Protein AF-G3BB16-F1 (afdb_monomer)

Sequence (199 aa):
MIRKNYSLAAELKKQESKKQNKIRARQKQQHSLDKLKNTDPIALYKKIQRLKENSLDKQDKYLKGLEADWQFILKNGLHKDKVEGFLKTVEKESAEREVLRNKLWGSQSVYFNPELNPLGKVPDPQRLPPGITTPIGNHTLPLKPTLKKTYAPDPIIEQLNITPPEGAPPQFYKQVYNTGRHHVTSIESDDPPKRFRSL

Solvent-accessible surface area (backbone atoms only — not comparable to full-atom values): 12970 Å² total; per-residue (Å²): 135,86,79,76,83,85,51,69,68,60,49,52,53,50,53,48,50,51,52,53,52,52,51,52,51,51,52,51,52,50,51,52,48,59,56,52,71,77,48,61,66,66,64,52,51,54,50,52,53,56,51,64,76,63,72,52,87,88,45,53,69,59,51,54,50,52,52,50,51,51,51,50,33,62,76,71,54,55,63,48,72,62,51,54,54,48,49,55,50,51,52,50,53,49,52,52,50,48,52,57,69,68,49,59,60,67,75,71,14,66,49,53,32,61,89,78,25,77,80,62,71,63,88,53,78,88,74,48,73,86,75,77,80,60,80,82,68,74,82,68,71,74,76,53,77,88,69,60,82,79,77,80,82,57,70,68,50,65,75,64,68,66,77,81,75,92,71,81,78,84,79,77,73,75,82,69,86,83,74,77,74,79,77,78,73,81,73,84,73,90,70,83,85,81,80,79,79,88,130

Organism: Candida tenuis (strain ATCC 10573 / BCRC 21748 / CBS 615 / JCM 9827 / NBRC 10315 / NRRL Y-1498 / VKM Y-70) (NCBI:txid590646)

Radius of gyration: 34.27 Å; Cα contacts (8 Å, |Δi|>4): 50; chains: 1; bounding box: 71×64×100 Å

Structure (mmCIF, N/CA/C/O backbone):
data_AF-G3BB16-F1
#
_entry.id   AF-G3BB16-F1
#
loop_
_atom_site.group_PDB
_atom_site.id
_atom_site.type_symbol
_atom_site.label_atom_id
_atom_site.label_alt_id
_atom_site.label_comp_id
_atom_site.label_asym_id
_atom_site.label_entity_id
_atom_site.label_seq_id
_atom_site.pdbx_PDB_ins_code
_atom_site.Cartn_x
_atom_site.Cartn_y
_atom_site.Cartn_z
_atom_site.occupancy
_atom_site.B_iso_or_equiv
_atom_site.auth_seq_id
_atom_site.auth_comp_id
_atom_site.auth_asym_id
_atom_site.auth_atom_id
_atom_site.pdbx_PDB_model_num
ATOM 1 N N . MET A 1 1 ? 35.620 31.601 -27.594 1.00 46.00 1 MET A N 1
ATOM 2 C CA . MET A 1 1 ? 34.383 30.787 -27.541 1.00 46.00 1 MET A CA 1
ATOM 3 C C . MET A 1 1 ? 34.469 29.717 -28.628 1.00 46.00 1 MET A C 1
ATOM 5 O O . MET A 1 1 ? 34.308 30.036 -29.798 1.00 46.00 1 MET A O 1
ATOM 9 N N . ILE A 1 2 ? 34.853 28.485 -28.279 1.00 47.22 2 ILE A N 1
ATOM 10 C CA . ILE A 1 2 ? 35.122 27.419 -29.262 1.00 47.22 2 ILE A CA 1
ATOM 11 C C . ILE A 1 2 ? 33.782 26.813 -29.703 1.00 47.22 2 ILE A C 1
ATOM 13 O O . ILE A 1 2 ? 33.090 26.187 -28.899 1.00 47.22 2 ILE A O 1
ATOM 17 N N . ARG A 1 3 ? 33.394 27.012 -30.969 1.00 62.97 3 ARG A N 1
ATOM 18 C CA . ARG A 1 3 ? 32.240 26.323 -31.568 1.00 62.97 3 ARG A CA 1
ATOM 19 C C . ARG A 1 3 ? 32.616 24.845 -31.711 1.00 62.97 3 ARG A C 1
ATOM 21 O O . ARG A 1 3 ? 33.530 24.520 -32.458 1.00 62.97 3 ARG A O 1
ATOM 28 N N . LYS A 1 4 ? 31.963 23.954 -30.956 1.00 68.88 4 LYS A N 1
ATOM 29 C CA . LYS A 1 4 ? 32.143 22.501 -31.114 1.00 68.88 4 LYS A CA 1
ATOM 30 C C . LYS A 1 4 ? 31.800 22.111 -32.554 1.00 68.88 4 LYS A C 1
ATOM 32 O O . LYS A 1 4 ? 30.726 22.467 -33.033 1.00 68.88 4 LYS A O 1
ATOM 37 N N . ASN A 1 5 ? 32.689 21.368 -33.210 1.00 71.25 5 ASN A N 1
ATOM 38 C CA . ASN A 1 5 ? 32.465 20.848 -34.557 1.00 71.25 5 ASN A CA 1
ATOM 39 C C . ASN A 1 5 ? 31.210 19.965 -34.566 1.00 71.25 5 ASN A C 1
ATOM 41 O O . ASN A 1 5 ? 31.130 18.965 -33.847 1.00 71.25 5 ASN A O 1
ATOM 45 N N . TYR A 1 6 ? 30.215 20.364 -35.354 1.00 75.19 6 TYR A N 1
ATOM 46 C CA . TYR A 1 6 ? 28.992 19.600 -35.547 1.00 75.19 6 TYR A CA 1
ATOM 47 C C . TYR A 1 6 ? 29.316 18.353 -36.374 1.00 75.19 6 TYR A C 1
ATOM 49 O O . TYR A 1 6 ? 29.842 18.465 -37.477 1.00 75.19 6 TYR A O 1
ATOM 57 N N . SER A 1 7 ? 29.028 17.165 -35.843 1.00 84.50 7 SER A N 1
ATOM 58 C CA . SER A 1 7 ? 29.216 15.902 -36.561 1.00 84.50 7 SER A CA 1
ATOM 59 C C . SER A 1 7 ? 27.858 15.264 -36.823 1.00 84.50 7 SER A C 1
ATOM 61 O O . SER A 1 7 ? 27.177 14.835 -35.887 1.00 84.50 7 SER A O 1
ATOM 63 N N . LEU A 1 8 ? 27.484 15.171 -38.101 1.00 83.50 8 LEU A N 1
ATOM 64 C CA . LEU A 1 8 ? 26.249 14.521 -38.549 1.00 83.50 8 LEU A CA 1
ATOM 65 C C . LEU A 1 8 ? 26.174 13.061 -38.068 1.00 83.50 8 LEU A C 1
ATOM 67 O O . LEU A 1 8 ? 25.127 12.595 -37.627 1.00 83.50 8 LEU A O 1
ATOM 71 N N . ALA A 1 9 ? 27.309 12.357 -38.056 1.00 86.56 9 ALA A N 1
ATOM 72 C CA . ALA A 1 9 ? 27.397 10.990 -37.548 1.00 86.56 9 ALA A CA 1
ATOM 73 C C . ALA A 1 9 ? 27.080 10.901 -36.042 1.00 86.56 9 ALA A C 1
ATOM 75 O O . ALA A 1 9 ? 26.372 9.992 -35.601 1.00 86.56 9 ALA A O 1
ATOM 76 N N . ALA A 1 10 ? 27.554 11.865 -35.243 1.00 87.88 10 ALA A N 1
ATOM 77 C CA . ALA A 1 10 ? 27.242 11.925 -33.816 1.00 87.88 10 ALA A CA 1
ATOM 78 C C . ALA A 1 10 ? 25.753 12.222 -33.565 1.00 87.88 10 ALA A C 1
ATOM 80 O O . ALA A 1 10 ? 25.163 11.680 -32.626 1.00 87.88 10 ALA A O 1
ATOM 81 N N . GLU A 1 11 ? 25.126 13.042 -34.412 1.00 88.88 11 GLU A N 1
ATOM 82 C CA . GLU A 1 11 ? 23.692 13.310 -34.331 1.00 88.88 11 GLU A CA 1
ATOM 83 C C . GLU A 1 11 ? 22.853 12.079 -34.691 1.00 88.88 11 GLU A C 1
ATOM 85 O O . GLU A 1 11 ? 21.955 11.718 -33.926 1.00 88.88 11 GLU A O 1
ATOM 90 N N . LEU A 1 12 ? 23.178 11.391 -35.789 1.00 92.25 12 LEU A N 1
ATOM 91 C CA . LEU A 1 12 ? 22.501 10.156 -36.191 1.00 92.25 12 LEU A CA 1
ATOM 92 C C . LEU A 1 12 ? 22.591 9.091 -35.092 1.00 92.25 12 LEU A C 1
ATOM 94 O O . LEU A 1 12 ? 21.563 8.552 -34.679 1.00 92.25 12 LEU A O 1
ATOM 98 N N . LYS A 1 13 ? 23.779 8.880 -34.510 1.00 93.56 13 LYS A N 1
ATOM 99 C CA . LYS A 1 13 ? 23.970 7.964 -33.373 1.00 93.56 13 LYS A CA 1
ATOM 100 C C . LYS A 1 13 ? 23.131 8.368 -32.155 1.00 93.56 13 LYS A C 1
ATOM 102 O O . LYS A 1 13 ? 22.562 7.517 -31.469 1.00 93.56 13 LYS A O 1
ATOM 107 N N . LYS A 1 14 ? 23.009 9.671 -31.876 1.00 92.88 14 LYS A N 1
ATOM 108 C CA . LYS A 1 14 ? 22.169 10.188 -30.782 1.00 92.88 14 LYS A CA 1
ATOM 109 C C . LYS A 1 14 ? 20.681 9.959 -31.055 1.00 92.88 14 LYS A C 1
ATOM 111 O O . LYS A 1 14 ? 19.946 9.597 -30.136 1.00 92.88 14 LYS A O 1
ATOM 116 N N . GLN A 1 15 ? 20.220 10.171 -32.285 1.00 94.00 15 GLN A N 1
ATOM 117 C CA . GLN A 1 15 ? 18.835 9.915 -32.679 1.00 94.00 15 GLN A CA 1
ATOM 118 C C . GLN A 1 15 ? 18.504 8.420 -32.620 1.00 94.00 15 GLN A C 1
ATOM 120 O O . GLN A 1 15 ? 17.457 8.047 -32.089 1.00 94.00 15 GLN A O 1
ATOM 125 N N . GLU A 1 16 ? 19.409 7.564 -33.087 1.00 95.62 16 GLU A N 1
ATOM 126 C CA . GLU A 1 16 ? 19.263 6.114 -33.012 1.00 95.62 16 GLU A CA 1
ATOM 127 C C . GLU A 1 16 ? 19.221 5.629 -31.559 1.00 95.62 16 GLU A C 1
ATOM 129 O O . GLU A 1 16 ? 18.284 4.931 -31.172 1.00 95.62 16 GLU A O 1
ATOM 134 N N . SER A 1 17 ? 20.145 6.092 -30.711 1.00 95.19 17 SER A N 1
ATOM 135 C CA . SER A 1 17 ? 20.137 5.785 -29.276 1.00 95.19 17 SER A CA 1
ATOM 136 C C . SER A 1 17 ? 18.816 6.194 -28.614 1.00 95.19 17 SER A C 1
ATOM 138 O O . SER A 1 17 ? 18.230 5.422 -27.853 1.00 95.19 17 SER A O 1
ATOM 140 N N . LYS A 1 18 ? 18.275 7.374 -28.951 1.00 96.25 18 LYS A N 1
ATOM 141 C CA . LYS A 1 18 ? 16.954 7.810 -28.469 1.00 96.25 18 LYS A CA 1
ATOM 142 C C . LYS A 1 18 ? 15.835 6.873 -28.931 1.00 96.25 18 LYS A C 1
ATOM 144 O O . LYS A 1 18 ? 14.968 6.542 -28.123 1.00 96.25 18 LYS A O 1
ATOM 149 N N . LYS A 1 19 ? 15.832 6.449 -30.201 1.00 96.75 19 LYS A N 1
ATOM 150 C CA . LYS A 1 19 ? 14.840 5.498 -30.735 1.00 96.75 19 LYS A CA 1
ATOM 151 C C . LYS A 1 19 ? 14.930 4.152 -30.009 1.00 96.75 19 LYS A C 1
ATOM 153 O O . LYS A 1 19 ? 13.915 3.671 -29.511 1.00 96.75 19 LYS A O 1
ATOM 158 N N . GLN A 1 20 ? 16.134 3.604 -29.856 1.00 96.69 20 GLN A N 1
ATOM 159 C CA . GLN A 1 20 ? 16.367 2.353 -29.132 1.00 96.69 20 GLN A CA 1
ATOM 160 C C . GLN A 1 20 ? 15.921 2.450 -27.664 1.00 96.69 20 GLN A C 1
ATOM 162 O O . GLN A 1 20 ? 15.230 1.561 -27.169 1.00 96.69 20 GLN A O 1
ATOM 167 N N . ASN A 1 21 ? 16.232 3.551 -26.975 1.00 96.69 21 ASN A N 1
ATOM 168 C CA . ASN A 1 21 ? 15.808 3.767 -25.590 1.00 96.69 21 ASN A CA 1
ATOM 169 C C . ASN A 1 21 ? 14.281 3.843 -25.453 1.00 96.69 21 ASN A C 1
ATOM 171 O O . ASN A 1 21 ? 13.729 3.262 -24.521 1.00 96.69 21 ASN A O 1
ATOM 175 N N . LYS A 1 22 ? 13.586 4.494 -26.397 1.00 97.38 22 LYS A N 1
ATOM 176 C CA . LYS A 1 22 ? 12.114 4.518 -26.433 1.00 97.38 22 LYS A CA 1
ATOM 177 C C . LYS A 1 22 ? 11.523 3.120 -26.622 1.00 97.38 22 LYS A C 1
ATOM 179 O O . LYS A 1 22 ? 10.581 2.766 -25.918 1.00 97.38 22 LYS A O 1
ATOM 184 N N . ILE A 1 23 ? 12.087 2.321 -27.531 1.00 97.25 23 ILE A N 1
ATOM 185 C CA . ILE A 1 23 ? 11.644 0.939 -27.772 1.00 97.25 23 ILE A CA 1
ATOM 186 C C . ILE A 1 23 ? 11.829 0.096 -26.507 1.00 97.25 23 ILE A C 1
ATOM 188 O O . ILE A 1 23 ? 10.879 -0.538 -26.056 1.00 97.25 23 ILE A O 1
ATOM 192 N N . ARG A 1 24 ? 13.008 0.161 -25.877 1.00 96.56 24 ARG A N 1
ATOM 193 C CA . ARG A 1 24 ? 13.288 -0.547 -24.617 1.00 96.56 24 ARG A CA 1
ATOM 194 C C . ARG A 1 24 ? 12.346 -0.120 -23.493 1.00 96.56 24 ARG A C 1
ATOM 196 O O . ARG A 1 24 ? 11.876 -0.968 -22.744 1.00 96.56 24 ARG A O 1
ATOM 203 N N . ALA A 1 25 ? 12.057 1.176 -23.367 1.00 95.69 25 ALA A N 1
ATOM 204 C CA . ALA A 1 25 ? 11.120 1.680 -22.363 1.00 95.69 25 ALA A CA 1
ATOM 205 C C . ALA A 1 25 ? 9.703 1.129 -22.585 1.00 95.69 25 ALA A C 1
ATOM 207 O O . ALA A 1 25 ? 9.084 0.645 -21.640 1.00 95.69 25 ALA A O 1
ATOM 208 N N . ARG A 1 26 ? 9.224 1.126 -23.836 1.00 95.94 26 ARG A N 1
ATOM 209 C CA . ARG A 1 26 ? 7.920 0.554 -24.197 1.00 95.94 26 ARG A CA 1
ATOM 210 C C . ARG A 1 26 ? 7.864 -0.950 -23.922 1.00 95.94 26 ARG A C 1
ATOM 212 O O . ARG A 1 26 ? 6.900 -1.412 -23.327 1.00 95.94 26 ARG A O 1
ATOM 219 N N . GLN A 1 27 ? 8.900 -1.699 -24.300 1.00 96.44 27 GLN A N 1
ATOM 220 C CA . GLN A 1 27 ? 8.992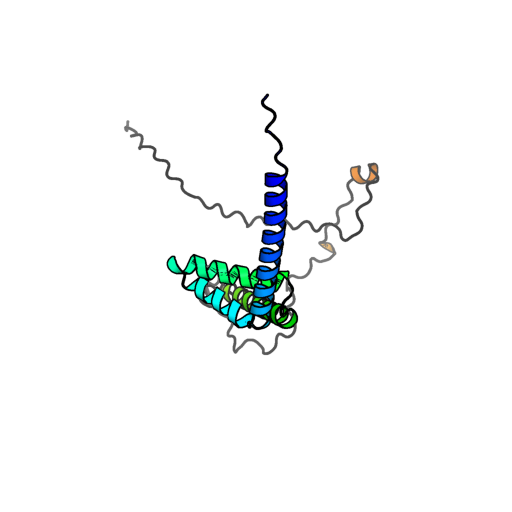 -3.138 -24.029 1.00 96.44 27 GLN A CA 1
ATOM 221 C C . GLN A 1 27 ? 8.979 -3.438 -22.528 1.00 96.44 27 GLN A C 1
ATOM 223 O O . GLN A 1 27 ? 8.247 -4.318 -22.090 1.00 96.44 27 GLN A O 1
ATOM 228 N N . LYS A 1 28 ? 9.734 -2.674 -21.727 1.00 95.25 28 LYS A N 1
ATOM 229 C CA . LYS A 1 28 ? 9.716 -2.793 -20.262 1.00 95.25 28 LYS A CA 1
ATOM 230 C C . LYS A 1 28 ? 8.326 -2.536 -19.691 1.00 95.25 28 LYS A C 1
ATOM 232 O O . LYS A 1 28 ? 7.867 -3.311 -18.862 1.00 95.25 28 LYS A O 1
ATOM 237 N N . GLN A 1 29 ? 7.658 -1.475 -20.145 1.00 93.56 29 GLN A N 1
ATOM 238 C CA . GLN A 1 29 ? 6.307 -1.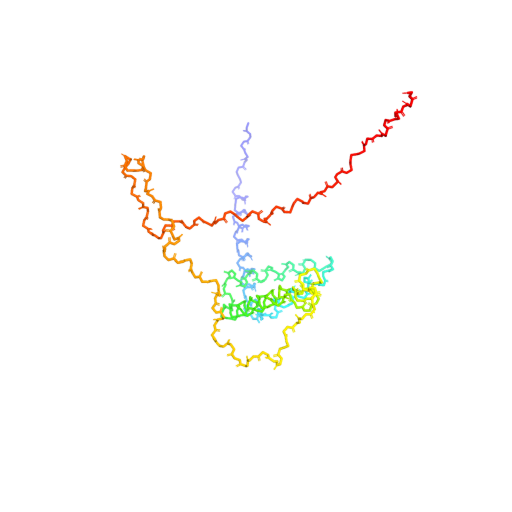153 -19.694 1.00 93.56 29 GLN A CA 1
ATOM 239 C C . GLN A 1 29 ? 5.319 -2.266 -20.051 1.00 93.56 29 GLN A C 1
ATOM 241 O O . GLN A 1 29 ? 4.558 -2.679 -19.183 1.00 93.56 29 GLN A O 1
ATOM 246 N N . GLN A 1 30 ? 5.364 -2.770 -21.287 1.00 94.69 30 GLN A N 1
ATOM 247 C CA . GLN A 1 30 ? 4.505 -3.861 -21.744 1.00 94.69 30 GLN A CA 1
ATOM 248 C C . GLN A 1 30 ? 4.732 -5.129 -20.917 1.00 94.69 30 GLN A C 1
ATOM 250 O O . GLN A 1 30 ? 3.783 -5.692 -20.388 1.00 94.69 30 GLN A O 1
ATOM 255 N N . HIS A 1 31 ? 5.994 -5.509 -20.709 1.00 95.44 31 HIS A N 1
ATOM 256 C CA . HIS A 1 31 ? 6.355 -6.650 -19.876 1.00 95.44 31 HIS A CA 1
ATOM 257 C C . HIS A 1 31 ? 5.830 -6.512 -18.437 1.00 95.44 31 HIS A C 1
ATOM 259 O O . HIS A 1 31 ? 5.283 -7.463 -17.884 1.00 95.44 31 HIS A O 1
ATOM 265 N N . SER A 1 32 ? 5.973 -5.335 -17.816 1.00 93.44 32 SER A N 1
ATOM 266 C CA . SER A 1 32 ? 5.403 -5.075 -16.485 1.00 93.44 32 SER A CA 1
ATOM 267 C C . SER A 1 32 ? 3.881 -5.202 -16.481 1.00 93.44 32 SER A C 1
ATOM 269 O O . SER A 1 32 ? 3.319 -5.767 -15.546 1.00 93.44 32 SER A O 1
ATOM 271 N N . LEU A 1 33 ? 3.219 -4.716 -17.531 1.00 95.38 33 LEU A N 1
ATOM 272 C CA . LEU A 1 33 ? 1.773 -4.812 -17.700 1.00 95.38 33 LEU A CA 1
ATOM 273 C C . LEU A 1 33 ? 1.327 -6.276 -17.783 1.00 95.38 33 LEU A C 1
ATOM 275 O O . LEU A 1 33 ? 0.456 -6.686 -17.022 1.00 95.38 33 LEU A O 1
ATOM 279 N N . ASP A 1 34 ? 1.978 -7.075 -18.626 1.00 94.44 34 ASP A N 1
ATOM 280 C CA . ASP A 1 34 ? 1.650 -8.489 -18.825 1.00 94.44 34 ASP A CA 1
ATOM 281 C C . ASP A 1 34 ? 1.911 -9.316 -17.557 1.00 94.44 34 ASP A C 1
ATOM 283 O O . ASP A 1 34 ? 1.070 -10.117 -17.144 1.00 94.44 34 ASP A O 1
ATOM 287 N N . LYS A 1 35 ? 3.034 -9.058 -16.874 1.00 94.25 35 LYS A N 1
ATOM 288 C CA . LYS A 1 35 ? 3.360 -9.678 -15.581 1.00 94.25 35 LYS A CA 1
ATOM 289 C C . LYS A 1 35 ? 2.281 -9.385 -14.533 1.00 94.25 35 LYS A C 1
ATOM 291 O O . LYS A 1 35 ? 1.794 -10.297 -13.864 1.00 94.25 35 LYS A O 1
ATOM 296 N N . LEU A 1 36 ? 1.911 -8.115 -14.366 1.00 93.88 36 LEU A N 1
ATOM 297 C CA . LEU A 1 36 ? 1.016 -7.682 -13.288 1.00 93.88 36 LEU A CA 1
ATOM 298 C C . LEU A 1 36 ? -0.459 -7.954 -13.599 1.00 93.88 36 LEU A C 1
ATOM 300 O O . LEU A 1 36 ? -1.252 -8.137 -12.678 1.00 93.88 36 LEU A O 1
ATOM 304 N N . LYS A 1 37 ? -0.824 -8.086 -14.877 1.00 92.19 37 LYS A N 1
ATOM 305 C CA . LYS A 1 37 ? -2.167 -8.498 -15.299 1.00 92.19 37 LYS A CA 1
ATOM 306 C C . LYS A 1 37 ? -2.544 -9.884 -14.770 1.00 92.19 37 LYS A C 1
ATOM 308 O O . LYS A 1 37 ? -3.689 -10.086 -14.385 1.00 92.19 37 LYS A O 1
ATOM 313 N N . ASN A 1 38 ? -1.587 -10.806 -14.689 1.00 90.06 38 ASN A N 1
ATOM 314 C CA . ASN A 1 38 ? -1.823 -12.169 -14.195 1.00 90.06 38 ASN A CA 1
ATOM 315 C C . ASN A 1 38 ? -1.566 -12.328 -12.688 1.00 90.06 38 ASN A C 1
ATOM 317 O O . ASN A 1 38 ? -1.816 -13.389 -12.123 1.00 90.06 38 ASN A O 1
ATOM 321 N N . THR A 1 39 ? -1.043 -11.291 -12.035 1.00 91.56 39 THR A N 1
ATOM 322 C CA . THR A 1 39 ? -0.716 -11.329 -10.607 1.00 91.56 39 THR A CA 1
ATOM 323 C C . THR A 1 39 ? -1.952 -10.982 -9.774 1.00 91.56 39 THR A C 1
ATOM 325 O O . THR A 1 39 ? -2.664 -10.035 -10.102 1.00 91.56 39 THR A O 1
ATOM 328 N N . ASP A 1 40 ? -2.194 -11.709 -8.678 1.00 93.00 40 ASP A N 1
ATOM 329 C CA . ASP A 1 40 ? -3.251 -11.358 -7.722 1.00 93.00 40 ASP A CA 1
ATOM 330 C C . ASP A 1 40 ? -2.843 -10.127 -6.881 1.00 93.00 40 ASP A C 1
ATOM 332 O O . ASP A 1 40 ? -1.877 -10.206 -6.105 1.00 93.00 40 ASP A O 1
ATOM 336 N N . PRO A 1 41 ? -3.558 -8.988 -6.996 1.00 92.62 41 PRO A N 1
ATOM 337 C CA . PRO A 1 41 ? -3.235 -7.775 -6.249 1.00 92.62 41 PRO A CA 1
ATOM 338 C C . PRO A 1 41 ? -3.364 -7.957 -4.729 1.00 92.62 41 PRO A C 1
ATOM 340 O O . PRO A 1 41 ? -2.600 -7.352 -3.977 1.00 92.62 41 PRO A O 1
ATOM 343 N N . ILE A 1 42 ? -4.280 -8.809 -4.257 1.00 93.44 42 ILE A N 1
ATOM 344 C CA . ILE A 1 42 ? -4.526 -8.996 -2.819 1.00 93.44 42 ILE A CA 1
ATOM 345 C C . ILE A 1 42 ? -3.357 -9.748 -2.179 1.00 93.44 42 ILE A C 1
ATOM 347 O O . ILE A 1 42 ? -2.847 -9.351 -1.127 1.00 93.44 42 ILE A O 1
ATOM 351 N N . ALA A 1 43 ? -2.897 -10.823 -2.823 1.00 94.25 43 ALA A N 1
ATOM 352 C CA . ALA A 1 43 ? -1.723 -11.566 -2.379 1.00 94.25 43 ALA A CA 1
ATOM 353 C C . ALA A 1 43 ? -0.466 -10.681 -2.353 1.00 94.25 43 ALA A C 1
ATOM 355 O O . ALA A 1 43 ? 0.319 -10.755 -1.403 1.00 94.25 43 ALA A O 1
ATOM 356 N N . LEU A 1 44 ? -0.301 -9.811 -3.356 1.00 94.44 44 LEU A N 1
ATOM 357 C CA . LEU A 1 44 ? 0.804 -8.855 -3.418 1.00 94.44 44 LEU A CA 1
ATOM 358 C C . LEU A 1 44 ? 0.758 -7.859 -2.251 1.00 94.44 44 LEU A C 1
ATOM 360 O O . LEU A 1 44 ? 1.762 -7.695 -1.558 1.00 94.44 44 LEU A O 1
ATOM 364 N N . TYR A 1 45 ? -0.407 -7.271 -1.968 1.00 94.56 45 TYR A N 1
ATOM 365 C CA . TYR A 1 45 ? -0.593 -6.366 -0.832 1.00 94.56 45 TYR A CA 1
ATOM 366 C C . TYR A 1 45 ? -0.265 -7.040 0.508 1.00 94.56 45 TYR A C 1
ATOM 368 O O . TYR A 1 45 ? 0.545 -6.533 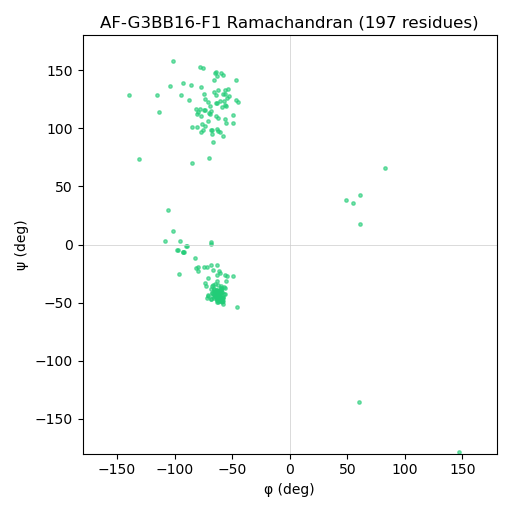1.285 1.00 94.56 45 TYR A O 1
ATOM 376 N N . LYS A 1 46 ? -0.820 -8.234 0.759 1.00 92.94 46 LYS A N 1
ATOM 377 C CA . LYS A 1 46 ? -0.556 -8.995 1.994 1.00 92.94 46 LYS A CA 1
ATOM 378 C C . LYS A 1 46 ? 0.926 -9.331 2.149 1.00 92.94 46 LYS A C 1
ATOM 380 O O . LYS A 1 46 ? 1.455 -9.307 3.258 1.00 92.94 46 LYS A O 1
ATOM 385 N N . LYS A 1 47 ? 1.610 -9.637 1.045 1.00 92.81 47 LYS A N 1
ATOM 386 C CA . LYS A 1 47 ? 3.052 -9.890 1.049 1.00 92.81 47 LYS A CA 1
ATOM 387 C C . LYS A 1 47 ? 3.842 -8.638 1.427 1.00 92.81 47 LYS A C 1
ATOM 389 O O . LYS A 1 47 ? 4.740 -8.742 2.255 1.00 92.81 47 LYS A O 1
ATOM 394 N N . ILE A 1 48 ? 3.492 -7.479 0.866 1.00 93.69 48 ILE A N 1
ATOM 395 C CA . ILE A 1 48 ? 4.111 -6.194 1.228 1.00 93.69 48 ILE A CA 1
ATOM 396 C C . ILE A 1 48 ? 3.929 -5.930 2.723 1.00 93.69 48 ILE A C 1
ATOM 398 O O . ILE A 1 48 ? 4.905 -5.634 3.404 1.00 93.69 48 ILE A O 1
ATOM 402 N N . GLN A 1 49 ? 2.712 -6.091 3.244 1.00 91.25 49 GLN A N 1
ATOM 403 C CA . GLN A 1 49 ? 2.421 -5.845 4.656 1.00 91.25 49 GLN A CA 1
ATOM 404 C C . GLN A 1 49 ? 3.246 -6.749 5.586 1.00 91.25 49 GLN A C 1
ATOM 406 O O . GLN A 1 49 ? 3.923 -6.252 6.482 1.00 91.25 49 GLN A O 1
ATOM 411 N N . ARG A 1 50 ? 3.294 -8.058 5.310 1.00 91.00 50 ARG A N 1
ATOM 412 C CA . ARG A 1 50 ? 4.109 -9.008 6.090 1.00 91.00 50 ARG A CA 1
ATOM 413 C C . ARG A 1 50 ? 5.600 -8.678 6.069 1.00 91.00 50 ARG A C 1
ATOM 415 O O . ARG A 1 50 ? 6.284 -8.891 7.064 1.00 91.00 50 ARG A O 1
ATOM 422 N N . LEU A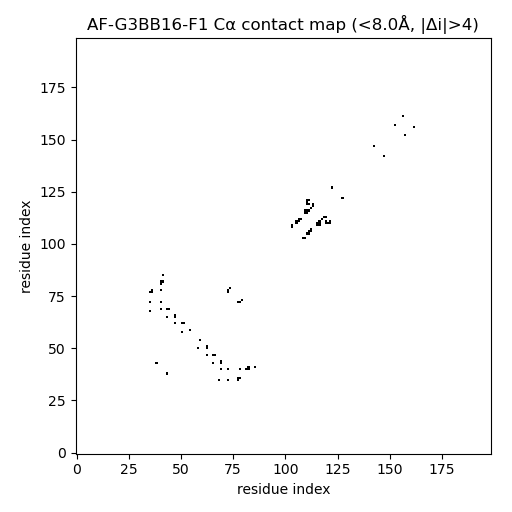 1 51 ? 6.118 -8.205 4.935 1.00 90.06 51 LEU A N 1
ATOM 423 C CA . LEU A 1 51 ? 7.530 -7.831 4.812 1.00 90.06 51 LEU A CA 1
ATOM 424 C C . LEU A 1 51 ? 7.836 -6.520 5.546 1.00 90.06 51 LEU A C 1
ATOM 426 O O . LEU A 1 51 ? 8.915 -6.398 6.114 1.00 90.06 51 LEU A O 1
ATOM 430 N N . LYS A 1 52 ? 6.887 -5.573 5.587 1.00 88.44 52 LYS A N 1
ATOM 431 C CA . LYS A 1 52 ? 7.014 -4.342 6.384 1.00 88.44 52 LYS A CA 1
ATOM 432 C C . LYS A 1 52 ? 7.075 -4.625 7.882 1.00 88.44 52 LYS A C 1
ATOM 434 O O . LYS A 1 52 ? 7.857 -3.997 8.582 1.00 88.44 52 LYS A O 1
ATOM 439 N N . GLU A 1 53 ? 6.274 -5.571 8.361 1.00 86.75 53 GLU A N 1
ATOM 440 C CA . GLU A 1 53 ? 6.221 -5.938 9.782 1.00 86.75 53 GLU A CA 1
ATOM 441 C C . GLU A 1 53 ? 7.484 -6.690 10.251 1.00 86.75 53 GLU A C 1
ATOM 443 O O . GLU A 1 53 ? 7.876 -6.559 11.405 1.00 86.75 53 GLU A O 1
ATOM 448 N N . ASN A 1 54 ? 8.162 -7.428 9.362 1.00 82.44 54 ASN A N 1
ATOM 449 C CA . ASN A 1 54 ? 9.329 -8.269 9.684 1.00 82.44 54 ASN A CA 1
ATOM 450 C C . ASN A 1 54 ? 10.673 -7.680 9.205 1.00 82.44 54 ASN A C 1
ATOM 452 O O . ASN A 1 54 ? 11.581 -8.431 8.845 1.00 82.44 54 ASN A O 1
ATOM 456 N N . SER A 1 55 ? 10.783 -6.350 9.140 1.00 69.94 55 SER A N 1
ATOM 457 C CA . SER A 1 55 ? 11.883 -5.638 8.473 1.00 69.94 55 SER A CA 1
ATOM 458 C C . SER A 1 55 ? 13.286 -6.131 8.875 1.00 69.94 55 SER A C 1
ATOM 460 O O . SER A 1 55 ? 13.756 -5.896 9.986 1.00 69.94 55 SER A O 1
ATOM 462 N N . LEU A 1 56 ? 13.973 -6.767 7.923 1.00 68.50 56 LEU A N 1
ATOM 463 C CA . LEU A 1 56 ? 15.409 -7.060 7.922 1.00 68.50 56 LEU A CA 1
ATOM 464 C C . LEU A 1 56 ? 16.036 -6.273 6.764 1.00 68.50 56 LEU A C 1
ATOM 466 O O . LEU A 1 56 ? 15.601 -6.447 5.625 1.00 68.50 56 LEU A O 1
ATOM 470 N N . ASP A 1 57 ? 17.098 -5.500 7.014 1.00 67.25 57 ASP A N 1
ATOM 471 C CA . ASP A 1 57 ? 17.747 -4.585 6.045 1.00 67.25 57 ASP A CA 1
ATOM 472 C C . ASP A 1 57 ? 18.062 -5.209 4.668 1.00 67.25 57 ASP A C 1
ATOM 474 O O . ASP A 1 57 ? 18.110 -4.540 3.634 1.00 67.25 57 ASP A O 1
ATOM 478 N N . LYS A 1 58 ? 18.259 -6.533 4.613 1.00 65.44 58 LYS A N 1
ATOM 479 C CA . LYS A 1 58 ? 18.522 -7.272 3.366 1.00 65.44 58 LYS A CA 1
ATOM 480 C C . LYS A 1 58 ? 17.320 -7.317 2.410 1.00 65.44 58 LYS A C 1
ATOM 482 O O . LYS A 1 58 ? 17.509 -7.606 1.228 1.00 65.44 58 LYS A O 1
ATOM 487 N N . GLN A 1 59 ? 16.104 -7.044 2.880 1.00 74.69 59 GLN A N 1
ATOM 488 C CA . GLN A 1 59 ? 14.872 -7.153 2.090 1.00 74.69 59 GLN A CA 1
ATOM 489 C C . GLN A 1 59 ? 14.396 -5.823 1.486 1.00 74.69 59 GLN A C 1
ATOM 491 O O . GLN A 1 59 ? 13.490 -5.831 0.651 1.00 74.69 59 GLN A O 1
ATOM 496 N N . ASP A 1 60 ? 15.055 -4.703 1.785 1.00 83.50 60 ASP A N 1
ATOM 497 C CA . ASP A 1 60 ? 14.640 -3.362 1.351 1.00 83.50 60 ASP A CA 1
ATOM 498 C C . ASP A 1 60 ? 14.510 -3.203 -0.164 1.00 83.50 60 ASP A C 1
ATOM 500 O O . ASP A 1 60 ? 13.555 -2.607 -0.665 1.00 83.50 60 ASP A O 1
ATOM 504 N N . LYS A 1 61 ? 15.461 -3.746 -0.932 1.00 88.38 61 LYS A N 1
ATOM 505 C CA . LYS A 1 61 ? 15.412 -3.668 -2.402 1.00 88.38 61 LYS A CA 1
ATOM 506 C C . LYS A 1 61 ? 14.235 -4.459 -2.968 1.00 88.38 61 LYS A C 1
ATOM 508 O O . LYS A 1 61 ? 13.610 -4.026 -3.932 1.00 88.38 61 LYS A O 1
ATOM 513 N N . TYR A 1 62 ? 13.946 -5.613 -2.372 1.00 90.19 62 TYR A N 1
ATOM 514 C CA . TYR A 1 62 ? 12.845 -6.467 -2.794 1.00 90.19 62 TYR A CA 1
ATOM 515 C C . TYR A 1 62 ? 11.493 -5.837 -2.448 1.00 90.19 62 TYR A C 1
ATOM 517 O O . TYR A 1 62 ? 10.607 -5.778 -3.300 1.00 90.19 62 TYR A O 1
ATOM 525 N N . LEU A 1 63 ? 11.371 -5.295 -1.235 1.00 91.81 63 LEU A N 1
ATOM 526 C CA . LEU A 1 63 ? 10.187 -4.584 -0.767 1.00 91.81 63 LEU A CA 1
ATOM 527 C C . LEU A 1 63 ? 9.878 -3.378 -1.660 1.00 91.81 63 LEU A C 1
ATOM 529 O O . LEU A 1 63 ? 8.763 -3.279 -2.165 1.00 91.81 63 LEU A O 1
ATOM 533 N N . LYS A 1 64 ? 10.880 -2.542 -1.967 1.00 92.00 64 LYS A N 1
ATOM 534 C CA . LYS A 1 64 ? 10.731 -1.416 -2.909 1.00 92.00 64 LYS A CA 1
ATOM 535 C C . LYS A 1 64 ? 10.258 -1.867 -4.293 1.00 92.00 64 LYS A C 1
ATOM 537 O O . LYS A 1 64 ? 9.475 -1.171 -4.932 1.00 92.00 64 LYS A O 1
ATOM 542 N N . GLY A 1 65 ? 10.709 -3.035 -4.756 1.00 92.94 65 GLY A N 1
ATOM 543 C CA . GLY A 1 65 ? 10.237 -3.636 -6.004 1.00 92.94 65 GLY A CA 1
ATOM 544 C C . GLY A 1 65 ? 8.752 -4.006 -5.960 1.00 92.94 65 GLY A C 1
ATOM 545 O O . GLY A 1 65 ? 8.011 -3.670 -6.879 1.00 92.94 65 GLY A O 1
ATOM 546 N N . LEU A 1 66 ? 8.299 -4.646 -4.878 1.00 93.62 66 LEU A N 1
ATOM 547 C CA . LEU A 1 66 ? 6.885 -4.986 -4.692 1.00 93.62 66 LEU A CA 1
ATOM 548 C C . LEU A 1 66 ? 6.001 -3.741 -4.543 1.00 93.62 66 LEU A C 1
ATOM 550 O O . LEU A 1 66 ? 4.903 -3.703 -5.089 1.00 93.62 66 LEU A O 1
ATOM 554 N N . GLU A 1 67 ? 6.479 -2.711 -3.845 1.00 94.56 67 GLU A N 1
ATOM 555 C CA . GLU A 1 67 ? 5.773 -1.432 -3.734 1.00 94.56 67 GLU A CA 1
ATOM 556 C C . GLU A 1 67 ? 5.656 -0.724 -5.085 1.00 94.56 67 GLU A C 1
ATOM 558 O O . GLU A 1 67 ? 4.594 -0.195 -5.409 1.00 94.56 67 GLU A O 1
ATOM 563 N N . ALA A 1 68 ? 6.712 -0.743 -5.903 1.00 94.44 68 ALA A N 1
ATOM 564 C CA . ALA A 1 68 ? 6.663 -0.200 -7.256 1.00 94.44 68 ALA A CA 1
ATOM 565 C C . ALA A 1 68 ? 5.660 -0.962 -8.141 1.00 94.44 68 ALA A C 1
ATOM 567 O O . ALA A 1 68 ? 4.894 -0.334 -8.874 1.00 94.44 68 ALA A O 1
ATOM 568 N N . ASP A 1 69 ? 5.620 -2.295 -8.032 1.00 94.19 69 ASP A N 1
ATOM 569 C CA . ASP A 1 69 ? 4.638 -3.143 -8.717 1.00 94.19 69 ASP A CA 1
ATOM 570 C C . ASP A 1 69 ? 3.199 -2.808 -8.255 1.00 94.19 69 ASP A C 1
ATOM 572 O O . ASP A 1 69 ? 2.302 -2.656 -9.087 1.00 94.19 69 ASP A O 1
ATOM 576 N N . TRP A 1 70 ? 2.976 -2.593 -6.951 1.00 94.88 70 TRP A N 1
ATOM 577 C CA . TRP A 1 70 ? 1.683 -2.150 -6.404 1.00 94.88 70 TRP A CA 1
ATOM 578 C C . TRP A 1 70 ? 1.254 -0.776 -6.939 1.00 94.88 70 TRP A C 1
ATOM 580 O O . TRP A 1 70 ? 0.128 -0.603 -7.406 1.00 94.88 70 TRP A O 1
ATOM 590 N N . GLN A 1 71 ? 2.163 0.201 -6.938 1.00 94.44 71 GLN A N 1
ATOM 591 C CA . GLN A 1 71 ? 1.903 1.537 -7.484 1.00 94.44 71 GLN A CA 1
ATOM 592 C C . GLN A 1 71 ? 1.598 1.491 -8.986 1.00 94.44 71 GLN A C 1
ATOM 594 O O . GLN A 1 71 ? 0.755 2.240 -9.481 1.00 94.44 71 GLN A O 1
ATOM 599 N N . PHE A 1 72 ? 2.245 0.586 -9.724 1.00 94.62 72 PHE A N 1
ATOM 600 C CA . PHE A 1 72 ? 1.963 0.378 -11.139 1.00 94.62 72 PHE A CA 1
ATOM 601 C C . PHE A 1 72 ? 0.554 -0.183 -11.373 1.00 94.62 72 PHE A C 1
ATOM 603 O O . PHE A 1 72 ? -0.117 0.255 -12.311 1.00 94.62 72 PHE A O 1
ATOM 610 N N . ILE A 1 73 ? 0.090 -1.110 -10.525 1.00 93.38 73 ILE A N 1
ATOM 611 C CA . ILE A 1 73 ? -1.281 -1.644 -10.563 1.00 93.38 73 ILE A CA 1
ATOM 612 C C . ILE A 1 73 ? -2.297 -0.514 -10.370 1.00 93.38 73 ILE A C 1
ATOM 614 O O . ILE A 1 73 ? -3.201 -0.371 -11.193 1.00 93.38 73 ILE A O 1
ATOM 618 N N . LEU A 1 74 ? -2.103 0.332 -9.352 1.00 92.12 74 LEU A N 1
ATOM 619 C CA . LEU A 1 74 ? -2.991 1.464 -9.066 1.00 92.12 74 LEU A CA 1
ATOM 620 C C . LEU A 1 74 ? -3.004 2.490 -10.205 1.00 92.12 74 LEU A C 1
ATOM 622 O O . LEU A 1 74 ? -4.067 2.862 -10.698 1.00 92.12 74 LEU A O 1
ATOM 626 N N . LYS A 1 75 ? -1.823 2.910 -10.674 1.00 93.88 75 LYS A N 1
ATOM 627 C CA . LYS A 1 75 ? -1.690 3.948 -11.705 1.00 93.88 75 LYS A CA 1
ATOM 628 C C . LYS A 1 75 ? -2.312 3.546 -13.041 1.00 93.88 75 LYS A C 1
ATOM 630 O O . LYS A 1 75 ? -2.897 4.386 -13.717 1.00 93.88 75 LYS A O 1
ATOM 635 N N . ASN A 1 76 ? -2.158 2.284 -13.440 1.00 92.56 76 ASN A N 1
ATOM 636 C CA . ASN A 1 76 ? -2.711 1.787 -14.701 1.00 92.56 76 ASN A CA 1
ATOM 637 C C . ASN A 1 76 ? -4.126 1.220 -14.543 1.00 92.56 76 ASN A C 1
ATOM 639 O O . ASN A 1 76 ? -4.715 0.786 -15.530 1.00 92.56 76 ASN A O 1
ATOM 643 N N . GLY A 1 77 ? -4.677 1.217 -13.325 1.00 89.56 77 GLY A N 1
ATOM 644 C CA . GLY A 1 77 ? -6.009 0.693 -13.068 1.00 89.56 77 GLY A CA 1
ATOM 645 C C . GLY A 1 77 ? -6.134 -0.791 -13.406 1.00 89.56 77 GLY A C 1
ATOM 646 O O . GLY A 1 77 ? -7.111 -1.198 -14.030 1.00 89.56 77 GLY A O 1
ATOM 647 N N . LEU A 1 78 ? -5.131 -1.592 -13.050 1.00 90.44 78 LEU A N 1
ATOM 648 C CA . LEU A 1 78 ? -5.205 -3.045 -13.176 1.00 90.44 78 LEU A CA 1
ATOM 649 C C . LEU A 1 78 ? -6.065 -3.599 -12.033 1.00 90.44 78 LEU A C 1
ATOM 651 O O . LEU A 1 78 ? -5.900 -3.193 -10.887 1.00 90.44 78 LEU A O 1
ATOM 655 N N . HIS A 1 79 ? -6.970 -4.534 -12.340 1.00 91.31 79 HIS A N 1
ATOM 656 C CA . HIS A 1 79 ? -7.840 -5.194 -11.350 1.00 91.31 79 HIS A CA 1
ATOM 657 C C . HIS A 1 79 ? -8.678 -4.233 -10.481 1.00 91.31 79 HIS A C 1
ATOM 659 O O . HIS A 1 79 ? -8.891 -4.524 -9.303 1.00 91.31 79 HIS A O 1
ATOM 665 N N . LYS A 1 80 ? -9.154 -3.107 -11.043 1.00 90.06 80 LYS A N 1
ATOM 666 C CA . LYS A 1 80 ? -9.842 -2.026 -10.299 1.00 90.06 80 LYS A CA 1
ATOM 667 C C . LYS A 1 80 ? -10.896 -2.536 -9.322 1.00 90.06 80 LYS A C 1
ATOM 669 O O . LYS A 1 80 ? -10.784 -2.266 -8.133 1.00 90.06 80 LYS A O 1
ATOM 674 N N . ASP A 1 81 ? -11.836 -3.346 -9.800 1.00 90.19 81 ASP A N 1
ATOM 675 C CA . ASP A 1 81 ? -12.966 -3.820 -8.991 1.00 90.19 81 ASP A CA 1
ATOM 676 C C . ASP A 1 81 ? -12.506 -4.592 -7.746 1.00 90.19 81 ASP A C 1
ATOM 678 O O . ASP A 1 81 ? -13.027 -4.407 -6.645 1.00 90.19 81 ASP A O 1
ATOM 682 N N . LYS A 1 82 ? -11.471 -5.430 -7.899 1.00 91.12 82 LYS A N 1
ATOM 683 C CA . LYS A 1 82 ? -10.896 -6.206 -6.793 1.00 91.12 82 LYS A CA 1
ATOM 684 C C . LYS A 1 82 ? -10.129 -5.316 -5.823 1.00 91.12 82 LYS A C 1
ATOM 686 O O . LYS A 1 82 ? -10.251 -5.493 -4.615 1.00 91.12 82 LYS A O 1
ATOM 691 N N . VAL A 1 83 ? -9.328 -4.389 -6.345 1.00 92.50 83 VAL A N 1
ATOM 692 C CA . VAL A 1 83 ? -8.485 -3.505 -5.532 1.00 92.50 83 VAL A CA 1
ATOM 693 C C . VAL A 1 83 ? -9.340 -2.532 -4.730 1.00 92.50 83 VAL A C 1
ATOM 695 O O . VAL A 1 83 ? -9.139 -2.407 -3.528 1.00 92.50 83 VAL A O 1
ATOM 698 N N . GLU A 1 84 ? -10.324 -1.890 -5.353 1.00 91.62 84 GLU A N 1
ATOM 699 C CA . GLU A 1 84 ? -11.223 -0.951 -4.678 1.00 91.62 84 GLU A CA 1
ATOM 700 C C . GLU A 1 84 ? -12.087 -1.647 -3.625 1.00 91.62 84 GLU A C 1
ATOM 702 O O . GLU A 1 84 ? -12.218 -1.147 -2.507 1.00 91.62 84 GLU A O 1
ATOM 707 N N . GLY A 1 85 ? -12.646 -2.819 -3.952 1.00 92.50 85 GLY A N 1
ATOM 708 C CA . GLY A 1 85 ? -13.395 -3.624 -2.988 1.00 92.50 85 GLY A CA 1
ATOM 709 C C . GLY A 1 85 ? -12.535 -4.012 -1.786 1.00 92.50 85 GLY A C 1
ATOM 710 O O . GLY A 1 85 ? -12.948 -3.833 -0.641 1.00 92.50 85 GLY A O 1
ATOM 711 N N . PHE A 1 86 ? -11.309 -4.468 -2.040 1.00 93.38 86 PHE A N 1
ATOM 712 C CA . PHE A 1 86 ? -10.369 -4.847 -0.992 1.00 93.38 86 PHE A CA 1
ATOM 713 C C . PHE A 1 86 ? -9.932 -3.653 -0.128 1.00 93.38 86 PHE A C 1
ATOM 715 O O . PHE A 1 86 ? -9.969 -3.743 1.097 1.00 93.38 86 PHE A O 1
ATOM 722 N N . LEU A 1 87 ? -9.581 -2.511 -0.723 1.00 90.81 87 LEU A N 1
ATOM 723 C CA . LEU A 1 87 ? -9.181 -1.320 0.034 1.00 90.81 87 LEU A CA 1
ATOM 724 C C . LEU A 1 87 ? -10.302 -0.828 0.954 1.00 90.81 87 LEU A C 1
ATOM 726 O O . LEU A 1 87 ? -10.042 -0.566 2.124 1.00 90.81 87 LEU A O 1
ATOM 730 N N . LYS A 1 88 ? -11.558 -0.834 0.489 1.00 92.38 88 LYS A N 1
ATOM 731 C CA . LYS A 1 88 ? -12.719 -0.515 1.338 1.00 92.38 88 LYS A CA 1
ATOM 732 C C . LYS A 1 88 ? -12.856 -1.470 2.523 1.00 92.38 88 LYS A C 1
ATOM 734 O O . LYS A 1 88 ? -13.237 -1.038 3.608 1.00 92.38 88 LYS A O 1
ATOM 739 N N . THR A 1 89 ? -12.576 -2.763 2.340 1.00 92.50 89 THR A N 1
ATOM 740 C CA . THR A 1 89 ? -12.597 -3.721 3.461 1.00 92.50 89 THR A CA 1
ATOM 741 C C . THR A 1 89 ? -11.473 -3.458 4.459 1.00 92.50 89 THR A C 1
ATOM 743 O O . THR A 1 89 ? -11.726 -3.448 5.658 1.00 92.50 89 THR A O 1
ATOM 746 N N . VAL A 1 90 ? -10.265 -3.155 3.978 1.00 91.25 90 VAL A N 1
ATOM 747 C CA . VAL A 1 90 ? -9.113 -2.838 4.835 1.00 91.25 90 VAL A CA 1
ATOM 748 C C . VAL A 1 90 ? -9.349 -1.552 5.627 1.00 91.25 90 VAL A C 1
ATOM 750 O O . VAL A 1 90 ? -9.081 -1.515 6.825 1.00 91.25 90 VAL A O 1
ATOM 753 N N . GLU A 1 91 ? -9.894 -0.515 4.990 1.00 91.19 91 GLU A N 1
ATOM 754 C CA . GLU A 1 91 ? -10.254 0.740 5.655 1.00 91.19 91 GLU A CA 1
ATOM 755 C C . GLU A 1 91 ? -11.293 0.507 6.753 1.00 91.19 91 GLU A C 1
ATOM 757 O O . GLU A 1 91 ? -11.089 0.947 7.884 1.00 91.19 91 GLU A O 1
ATOM 762 N N . LYS A 1 92 ? -12.359 -0.253 6.466 1.00 93.56 92 LYS A N 1
ATOM 763 C CA . LYS A 1 92 ? -13.367 -0.612 7.474 1.00 93.56 92 LYS A CA 1
ATOM 764 C C . LYS A 1 92 ? -12.765 -1.367 8.654 1.00 93.56 92 LYS A C 1
ATOM 766 O O . LYS A 1 92 ? -12.989 -0.970 9.792 1.00 93.56 92 LYS A O 1
ATOM 771 N N . GLU A 1 93 ? -11.958 -2.396 8.399 1.00 92.44 93 GLU A N 1
ATOM 772 C CA . GLU A 1 93 ? -11.292 -3.144 9.469 1.00 92.44 93 GLU A CA 1
ATOM 773 C C . GLU A 1 93 ? -10.358 -2.254 10.296 1.00 92.44 93 GLU A C 1
ATOM 775 O O . GLU A 1 93 ? -10.299 -2.386 11.517 1.00 92.44 93 GLU A O 1
ATOM 780 N N . SER A 1 94 ? -9.619 -1.342 9.658 1.00 89.06 94 SER A N 1
ATOM 781 C CA . SER A 1 94 ? -8.745 -0.409 10.372 1.00 89.06 94 SER A CA 1
ATOM 782 C C . SER A 1 94 ? -9.539 0.560 11.249 1.00 89.06 94 SER A C 1
ATOM 784 O O . SER A 1 94 ? -9.194 0.728 12.415 1.00 89.06 94 SER A O 1
ATOM 786 N N . ALA A 1 95 ? -10.648 1.105 10.742 1.00 89.88 95 ALA A N 1
ATOM 787 C CA . ALA A 1 95 ? -11.533 1.981 11.499 1.00 89.88 95 ALA A CA 1
ATOM 788 C C . ALA A 1 95 ? -12.165 1.248 12.691 1.00 89.88 95 ALA A C 1
ATOM 790 O O . ALA A 1 95 ? -12.182 1.772 13.801 1.00 89.88 95 ALA A O 1
ATOM 791 N N . GLU A 1 96 ? -12.628 0.011 12.502 1.00 91.44 96 GLU A N 1
ATOM 792 C CA . GLU A 1 96 ? -13.150 -0.820 13.591 1.00 91.44 96 GLU A CA 1
ATOM 793 C C . GLU A 1 96 ? -12.075 -1.115 14.643 1.00 91.44 96 GLU A C 1
ATOM 795 O O . GLU A 1 96 ? -12.332 -0.988 15.841 1.00 91.44 96 GLU A O 1
ATOM 800 N N . ARG A 1 97 ? -10.846 -1.440 14.221 1.00 88.50 97 ARG A N 1
ATOM 801 C CA . ARG A 1 97 ? -9.712 -1.640 15.138 1.00 88.50 97 ARG A CA 1
ATOM 802 C C . ARG A 1 97 ? -9.358 -0.366 15.895 1.00 88.50 97 ARG A C 1
ATOM 804 O O . ARG A 1 97 ? -9.062 -0.447 17.082 1.00 88.50 97 ARG A O 1
ATOM 811 N N . GLU A 1 98 ? -9.402 0.797 15.254 1.00 87.00 98 GLU A N 1
ATOM 812 C CA . GLU A 1 98 ? -9.179 2.081 15.919 1.00 87.00 98 GLU A CA 1
ATOM 813 C C . GLU A 1 98 ? -10.281 2.399 16.923 1.00 87.00 98 GLU A C 1
ATOM 815 O O . GLU A 1 98 ? -9.975 2.782 18.050 1.00 87.00 98 GLU A O 1
ATOM 820 N N . VAL A 1 99 ? -11.548 2.185 16.563 1.00 86.94 99 VAL A N 1
ATOM 821 C CA . VAL A 1 99 ? -12.678 2.340 17.485 1.00 86.94 99 VAL A CA 1
ATOM 822 C C . VAL A 1 99 ? -12.507 1.413 18.682 1.00 86.94 99 VAL A C 1
ATOM 824 O O . VAL A 1 99 ? -12.653 1.863 19.814 1.00 86.94 99 VAL A O 1
ATOM 827 N N . LEU A 1 100 ? -12.150 0.146 18.463 1.00 84.06 100 LEU A N 1
ATOM 828 C CA . LEU A 1 100 ? -11.913 -0.817 19.538 1.00 84.06 100 LEU A CA 1
ATOM 829 C C . LEU A 1 100 ? -10.715 -0.432 20.412 1.00 84.06 100 LEU A C 1
ATOM 831 O O . LEU A 1 100 ? -10.825 -0.502 21.632 1.00 84.06 100 LEU A O 1
ATOM 835 N N . ARG A 1 101 ? -9.606 0.017 19.812 1.00 82.56 101 ARG A N 1
ATOM 836 C CA . ARG A 1 101 ? -8.409 0.485 20.528 1.00 82.56 101 ARG A CA 1
ATOM 837 C C . ARG A 1 101 ? -8.701 1.730 21.364 1.00 82.56 101 ARG A C 1
ATOM 839 O O . ARG A 1 101 ? -8.202 1.853 22.475 1.00 82.56 101 ARG A O 1
ATOM 846 N N . ASN A 1 102 ? -9.486 2.655 20.821 1.00 81.12 102 ASN A N 1
ATOM 847 C CA . ASN A 1 102 ? -9.846 3.904 21.487 1.00 81.12 102 ASN A CA 1
ATOM 848 C C . ASN A 1 102 ? -10.963 3.701 22.518 1.00 81.12 102 ASN A C 1
ATOM 850 O O . ASN A 1 102 ? -11.156 4.544 23.396 1.00 81.12 102 ASN A O 1
ATOM 854 N N . LYS A 1 103 ? -11.722 2.605 22.424 1.00 80.81 103 LYS A N 1
ATOM 855 C CA . LYS A 1 103 ? -12.733 2.269 23.417 1.00 80.81 103 LYS A CA 1
ATOM 856 C C . LYS A 1 103 ? -12.008 1.908 24.713 1.00 80.81 103 LYS A C 1
ATOM 858 O O . LYS A 1 103 ? -11.272 0.931 24.792 1.00 80.81 103 LYS A O 1
ATOM 863 N N . LEU A 1 104 ? -12.220 2.720 25.740 1.00 68.94 104 LEU A N 1
ATOM 864 C CA . LEU A 1 104 ? -11.655 2.502 27.064 1.00 68.94 104 LEU A CA 1
ATOM 865 C C . LEU A 1 104 ? -12.463 1.399 27.766 1.00 68.94 104 LEU A C 1
ATOM 867 O O . LEU A 1 104 ? -13.535 1.669 28.306 1.00 68.94 104 LEU A O 1
ATOM 871 N N . TRP A 1 105 ? -11.986 0.154 27.721 1.00 70.56 105 TRP A N 1
ATOM 872 C CA . TRP A 1 105 ? -12.561 -0.971 28.475 1.00 70.56 105 TRP A CA 1
ATOM 873 C C . TRP A 1 105 ? -11.722 -1.282 29.720 1.00 70.56 105 TRP A C 1
ATOM 875 O O . TRP A 1 105 ? -10.534 -0.966 29.785 1.00 70.56 105 TRP A O 1
ATOM 885 N N . GLY A 1 106 ? -12.340 -1.938 30.706 1.00 73.69 106 GLY A N 1
ATOM 886 C CA . GLY A 1 106 ? -11.653 -2.420 31.907 1.00 73.69 106 GLY A CA 1
ATOM 887 C C . GLY A 1 106 ? -11.005 -1.292 32.711 1.00 73.69 106 GLY A C 1
ATOM 888 O O . GLY A 1 106 ? -11.612 -0.236 32.890 1.00 73.69 106 GLY A O 1
ATOM 889 N N . SER A 1 107 ? -9.765 -1.508 33.158 1.00 72.00 107 SER A N 1
ATOM 890 C CA . SER A 1 107 ? -8.997 -0.582 34.008 1.00 72.00 107 SER A CA 1
ATOM 891 C C . SER A 1 107 ? -8.741 0.791 33.384 1.00 72.00 107 SER A C 1
ATOM 893 O O . SER A 1 107 ? -8.559 1.764 34.107 1.00 72.00 107 SER A O 1
ATOM 895 N N . GLN A 1 108 ? -8.749 0.884 32.052 1.00 73.31 108 GLN A N 1
ATOM 896 C CA . GLN A 1 108 ? -8.581 2.149 31.330 1.00 73.31 108 GLN A CA 1
ATOM 897 C C . GLN A 1 108 ? -9.891 2.941 31.220 1.00 73.31 108 GLN A C 1
ATOM 899 O O . GLN A 1 108 ? -9.883 4.106 30.829 1.00 73.31 108 GLN A O 1
ATOM 904 N N . SER A 1 109 ? -11.031 2.324 31.546 1.00 77.12 109 SER A N 1
ATOM 905 C CA . SER A 1 109 ? -12.328 2.994 31.509 1.00 77.12 109 SER A CA 1
ATOM 906 C C . SER A 1 109 ? -12.541 3.898 32.721 1.00 77.12 109 SER A C 1
ATOM 908 O O . SER A 1 109 ? -12.043 3.646 33.818 1.00 77.12 109 SER A O 1
ATOM 910 N N . VAL A 1 110 ? -13.364 4.931 32.533 1.00 74.69 110 VAL A N 1
ATOM 911 C CA . VAL A 1 110 ? -13.747 5.884 33.589 1.00 74.69 110 VAL A CA 1
ATOM 912 C C . VAL A 1 110 ? -14.343 5.171 34.810 1.00 74.69 110 VAL A C 1
ATOM 914 O O . VAL A 1 110 ? -14.142 5.610 35.936 1.00 74.69 110 VAL A O 1
ATOM 917 N N . TYR A 1 111 ? -15.017 4.037 34.602 1.00 73.25 111 TYR A N 1
ATOM 918 C CA . TYR A 1 111 ? -15.661 3.267 35.666 1.00 73.25 111 TYR A CA 1
ATOM 919 C C . TYR A 1 111 ? -14.685 2.535 36.594 1.00 73.25 111 TYR A C 1
ATOM 921 O O . TYR A 1 111 ? -15.085 2.179 37.699 1.00 73.25 111 TYR A O 1
ATOM 929 N N . PHE A 1 112 ? -13.437 2.316 36.177 1.00 74.75 112 PHE A N 1
ATOM 930 C CA . PHE A 1 112 ? -12.408 1.648 36.984 1.00 74.75 112 PHE A CA 1
ATOM 931 C C . PHE A 1 112 ? -11.326 2.615 37.483 1.00 74.75 112 PHE A C 1
ATOM 933 O O . PHE A 1 112 ? -10.380 2.189 38.141 1.00 74.75 112 P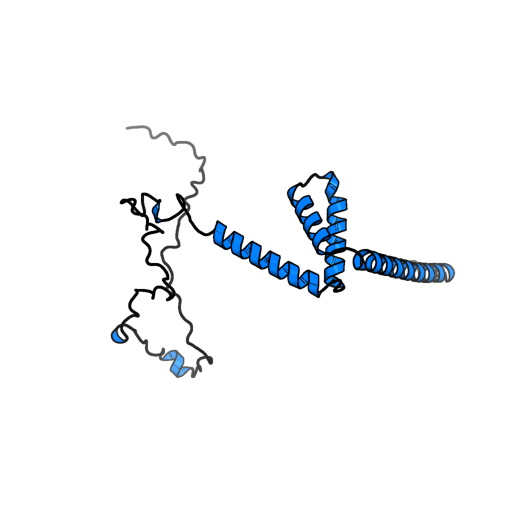HE A O 1
ATOM 940 N N . ASN A 1 113 ? -11.459 3.913 37.198 1.00 81.00 113 ASN A N 1
ATOM 941 C CA . ASN A 1 113 ? -10.578 4.926 37.757 1.00 81.00 113 ASN A CA 1
ATOM 942 C C . ASN A 1 113 ? -11.054 5.285 39.182 1.00 81.00 113 ASN A C 1
ATOM 944 O O . ASN A 1 113 ? -12.154 5.826 39.309 1.00 81.00 113 ASN A O 1
ATOM 948 N N . PRO A 1 114 ? -10.263 5.032 40.242 1.00 80.44 114 PRO A N 1
ATOM 949 C CA . PRO A 1 114 ? -10.675 5.281 41.627 1.00 80.44 114 PRO A CA 1
ATOM 950 C C . PRO A 1 114 ? -10.933 6.764 41.934 1.00 80.44 114 PRO A C 1
ATOM 952 O O . PRO A 1 114 ? -11.747 7.070 42.799 1.00 80.44 114 PRO A O 1
ATOM 955 N N . GLU A 1 115 ? -10.299 7.683 41.200 1.00 82.00 115 GLU A N 1
ATOM 956 C CA . GLU A 1 115 ? -10.524 9.130 41.333 1.00 82.00 115 GLU A CA 1
ATOM 957 C C . GLU A 1 115 ? -11.884 9.549 40.751 1.00 82.00 115 GLU A C 1
ATOM 959 O O . GLU A 1 115 ? -12.549 10.441 41.270 1.00 82.00 115 GLU A O 1
ATOM 964 N N . LEU A 1 116 ? -12.314 8.904 39.658 1.00 76.19 116 LEU A N 1
ATOM 965 C CA . LEU A 1 116 ? -13.536 9.269 38.927 1.00 76.19 116 LEU A CA 1
ATOM 966 C C . LEU A 1 116 ? -14.753 8.431 39.339 1.00 76.19 116 LEU A C 1
ATOM 968 O O . LEU A 1 116 ? -15.887 8.888 39.210 1.00 76.19 116 LEU A O 1
ATOM 972 N N . ASN A 1 117 ? -14.529 7.218 39.840 1.00 79.00 117 ASN A N 1
ATOM 973 C CA . ASN A 1 117 ? -15.554 6.335 40.379 1.00 79.00 117 ASN A CA 1
ATOM 974 C C . ASN A 1 117 ? -15.125 5.790 41.752 1.00 79.00 117 ASN A C 1
ATOM 976 O O . ASN A 1 117 ? -14.808 4.603 41.876 1.00 79.00 117 ASN A O 1
ATOM 980 N N . PRO A 1 118 ? -15.156 6.622 42.807 1.00 79.69 118 PRO A N 1
ATOM 981 C CA . PRO A 1 118 ? -14.717 6.223 44.147 1.00 79.69 118 PRO A CA 1
ATOM 982 C C . PRO A 1 118 ? -15.563 5.092 44.75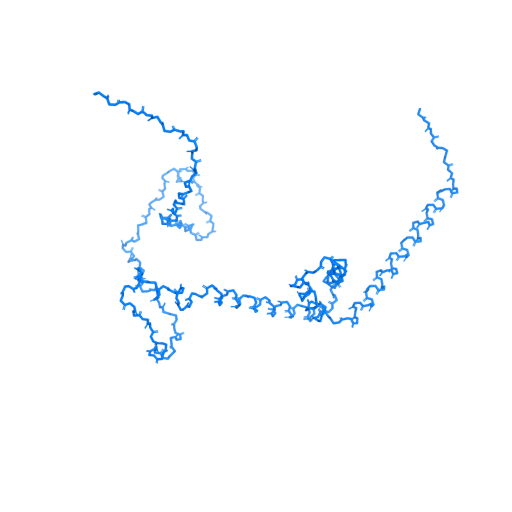4 1.00 79.69 118 PRO A C 1
ATOM 984 O O . PRO A 1 118 ? -15.137 4.431 45.694 1.00 79.69 118 PRO A O 1
ATOM 987 N N . LEU A 1 119 ? -16.764 4.844 44.215 1.00 78.62 119 LEU A N 1
ATOM 988 C CA . LEU A 1 119 ? -17.673 3.787 44.665 1.00 78.62 119 LEU A CA 1
ATOM 989 C C . LEU A 1 119 ? -17.491 2.459 43.912 1.00 78.62 119 LEU A C 1
ATOM 991 O O . LEU A 1 119 ? -18.164 1.486 44.249 1.00 78.62 119 LEU A O 1
ATOM 995 N N . GLY A 1 120 ? -16.655 2.417 42.867 1.00 73.31 120 GLY A N 1
ATOM 996 C CA . GLY A 1 120 ? -16.364 1.201 42.098 1.00 73.31 120 GLY A CA 1
ATOM 997 C C . GLY A 1 120 ? -17.573 0.558 41.407 1.00 73.31 120 GLY A C 1
ATOM 998 O O . GLY A 1 120 ? -17.526 -0.617 41.047 1.00 73.31 120 GLY A O 1
ATOM 999 N N . LYS A 1 121 ? -18.684 1.287 41.228 1.00 74.56 121 LYS A N 1
ATOM 1000 C CA . LYS A 1 121 ? -19.893 0.738 40.599 1.00 74.56 121 LYS A CA 1
ATOM 1001 C C . LYS A 1 121 ? -19.736 0.735 39.082 1.00 74.56 121 LYS A C 1
ATOM 1003 O O . LYS A 1 121 ? -19.666 1.797 38.467 1.00 74.56 121 LYS A O 1
ATOM 1008 N N . VAL A 1 122 ? -19.697 -0.454 38.491 1.00 69.12 122 VAL A N 1
ATOM 1009 C CA . VAL A 1 122 ? -19.666 -0.660 37.038 1.00 69.12 122 VAL A CA 1
ATOM 1010 C C . VAL A 1 122 ? -21.063 -1.102 36.584 1.00 69.12 122 VAL A C 1
ATOM 1012 O O . VAL A 1 122 ? -21.668 -1.936 37.263 1.00 69.12 122 VAL A O 1
ATOM 1015 N N . PRO A 1 123 ? -21.612 -0.569 35.477 1.00 66.62 123 PRO A N 1
ATOM 1016 C CA . PRO A 1 123 ? -22.865 -1.073 34.923 1.00 66.62 123 PRO A CA 1
ATOM 1017 C C . PRO A 1 123 ? -22.709 -2.547 34.526 1.00 66.62 123 PRO A C 1
ATOM 1019 O O . PRO A 1 123 ? -21.824 -2.882 33.740 1.00 66.62 123 PRO A O 1
ATOM 1022 N N . ASP A 1 124 ? -23.553 -3.425 35.067 1.00 70.31 124 ASP A N 1
ATOM 1023 C CA . ASP A 1 124 ? -23.543 -4.849 34.726 1.00 70.31 124 ASP A CA 1
ATOM 1024 C C . ASP A 1 124 ? -24.161 -5.040 33.329 1.00 70.31 124 ASP A C 1
ATOM 1026 O O . ASP A 1 124 ? -25.351 -4.751 33.158 1.00 70.31 124 ASP A O 1
ATOM 1030 N N . PRO A 1 125 ? -23.395 -5.509 32.323 1.00 63.91 125 PRO A N 1
ATOM 1031 C CA . PRO A 1 125 ? -23.887 -5.631 30.957 1.00 63.91 125 PRO A CA 1
ATOM 1032 C C . PRO A 1 125 ? -25.070 -6.596 30.825 1.00 63.91 125 PRO A C 1
ATOM 1034 O O . PRO A 1 125 ? -25.849 -6.453 29.889 1.00 63.91 125 PRO A O 1
ATOM 1037 N N . GLN A 1 126 ? -25.241 -7.537 31.762 1.00 67.12 126 GLN A N 1
ATOM 1038 C CA . GLN A 1 126 ? -26.377 -8.465 31.781 1.00 67.12 126 GLN A CA 1
ATOM 1039 C C . GLN A 1 126 ? -27.642 -7.851 32.398 1.00 67.12 126 GLN A C 1
ATOM 1041 O O . GLN A 1 126 ? -28.744 -8.336 32.154 1.00 67.12 126 GLN A O 1
ATOM 1046 N N . ARG A 1 127 ? -27.494 -6.780 33.189 1.00 64.19 127 ARG A N 1
ATOM 1047 C CA . ARG A 1 127 ? -28.604 -6.014 33.785 1.00 64.19 127 ARG A CA 1
ATOM 1048 C C . ARG A 1 127 ? -28.948 -4.756 32.995 1.00 64.19 127 ARG A C 1
ATOM 1050 O O . ARG A 1 127 ? -29.903 -4.064 33.349 1.00 64.19 127 ARG A O 1
ATOM 1057 N N . LEU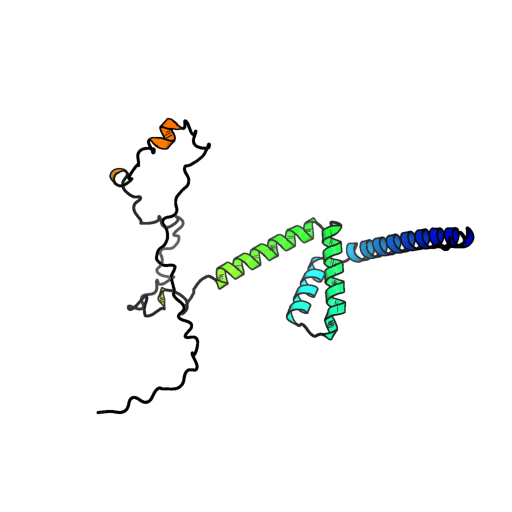 A 1 128 ? -28.181 -4.438 31.950 1.00 62.34 128 LEU A N 1
ATOM 1058 C CA . LEU A 1 128 ? -28.563 -3.403 31.000 1.00 62.34 128 LEU A CA 1
ATOM 1059 C C . LEU A 1 128 ? -29.842 -3.867 30.286 1.00 62.34 128 LEU A C 1
ATOM 1061 O O . LEU A 1 128 ? -29.875 -4.993 29.787 1.00 62.34 128 LEU A O 1
ATOM 1065 N N . PRO A 1 129 ? -30.902 -3.041 30.239 1.00 64.88 129 PRO A N 1
ATOM 1066 C CA . PRO A 1 129 ? -32.133 -3.417 29.561 1.00 64.88 129 PRO A CA 1
ATOM 1067 C C . PRO A 1 129 ? -31.821 -3.779 28.096 1.00 64.88 129 PRO A C 1
ATOM 1069 O O . PRO A 1 129 ? -31.122 -3.016 27.417 1.00 64.88 129 PRO A O 1
ATOM 1072 N N . PRO A 1 130 ? -32.285 -4.941 27.603 1.00 56.47 130 PRO A N 1
ATOM 1073 C CA . PRO A 1 130 ? -31.996 -5.382 26.248 1.00 56.47 130 PRO A CA 1
ATOM 1074 C C . PRO A 1 130 ? -32.616 -4.398 25.254 1.00 56.47 130 PRO A C 1
ATOM 1076 O O . PRO A 1 130 ? -33.823 -4.177 25.255 1.00 56.47 130 PRO A O 1
ATOM 1079 N N . GLY A 1 131 ? -31.780 -3.808 24.399 1.00 53.97 131 GLY A N 1
ATOM 1080 C CA . GLY A 1 131 ? -32.241 -2.965 23.299 1.00 53.97 131 GLY A CA 1
ATOM 1081 C C . GLY A 1 131 ? -32.553 -1.524 23.692 1.00 53.97 131 GLY A C 1
ATOM 1082 O O . GLY A 1 131 ? -33.672 -1.055 23.511 1.00 53.97 131 GLY A O 1
ATOM 1083 N N . ILE A 1 132 ? -31.533 -0.763 24.093 1.00 53.22 132 ILE A N 1
ATOM 1084 C CA . ILE A 1 132 ? -31.553 0.689 23.870 1.00 53.22 132 ILE A CA 1
ATOM 1085 C C . ILE A 1 132 ? -31.392 0.908 22.351 1.00 53.22 132 ILE A C 1
ATOM 1087 O O . ILE A 1 132 ? -30.313 1.201 21.847 1.00 53.22 132 ILE A O 1
ATOM 1091 N N . THR A 1 133 ? -32.460 0.645 21.595 1.00 52.84 133 THR A N 1
ATOM 1092 C CA . THR A 1 133 ? -32.582 0.892 20.146 1.00 52.84 133 THR A CA 1
ATOM 1093 C C . THR A 1 133 ? -32.756 2.376 19.844 1.00 52.84 133 THR A C 1
ATOM 1095 O O . THR A 1 133 ? -32.499 2.820 18.728 1.00 52.84 133 THR A O 1
ATOM 1098 N N . THR A 1 134 ? -33.160 3.162 20.838 1.00 53.41 134 THR A N 1
ATOM 1099 C CA . THR A 1 134 ? -33.240 4.617 20.748 1.00 53.41 134 THR A CA 1
ATOM 1100 C C . THR A 1 134 ? -31.953 5.231 21.289 1.00 53.41 134 THR A C 1
ATOM 1102 O O . THR A 1 134 ? -31.589 4.905 22.420 1.00 53.41 134 THR A O 1
ATOM 1105 N N . PRO A 1 135 ? -31.268 6.131 20.560 1.00 51.59 135 PRO A N 1
ATOM 1106 C CA . PRO A 1 135 ? -30.126 6.845 21.120 1.00 51.59 135 PRO A CA 1
ATOM 1107 C C . PRO A 1 135 ? -30.548 7.488 22.444 1.00 51.59 135 PRO A C 1
ATOM 1109 O O . PRO A 1 135 ? -31.584 8.152 22.498 1.00 51.59 135 PRO A O 1
ATOM 1112 N N . ILE A 1 136 ? -29.781 7.245 23.514 1.00 55.38 136 ILE A N 1
ATOM 1113 C CA . ILE A 1 136 ? -30.015 7.869 24.820 1.00 55.38 136 ILE A CA 1
ATOM 1114 C C . ILE A 1 136 ? -29.998 9.375 24.573 1.00 55.38 136 ILE A C 1
ATOM 1116 O O . ILE A 1 136 ? -28.959 9.944 24.234 1.00 55.38 136 ILE A O 1
ATOM 1120 N N . GLY A 1 137 ? -31.177 9.994 24.648 1.00 51.31 137 GLY A N 1
ATOM 1121 C CA . GLY A 1 137 ? -31.327 11.421 24.428 1.00 51.31 137 GLY A CA 1
ATOM 1122 C C . GLY A 1 137 ? -30.407 12.150 25.392 1.00 51.31 137 GLY A C 1
ATOM 1123 O O . GLY A 1 137 ? -30.353 11.810 26.572 1.00 51.31 137 GLY A O 1
ATOM 1124 N N . ASN A 1 138 ? -29.657 13.125 24.887 1.00 50.75 138 ASN A N 1
ATOM 1125 C CA . ASN A 1 138 ? -28.808 13.962 25.720 1.00 50.75 138 ASN A CA 1
ATOM 1126 C C . ASN A 1 138 ? -29.703 14.576 26.815 1.00 50.75 138 ASN A C 1
ATOM 1128 O O . ASN A 1 138 ? -30.515 15.453 26.529 1.00 50.75 138 ASN A O 1
ATOM 1132 N N . HIS A 1 139 ? -29.617 14.076 28.054 1.00 49.91 139 HIS A N 1
ATOM 1133 C CA . HIS A 1 139 ? -30.478 14.505 29.169 1.00 49.91 139 HIS A CA 1
ATOM 1134 C C . HIS A 1 139 ? -30.193 15.946 29.615 1.00 49.91 139 HIS A C 1
ATOM 1136 O O . HIS A 1 139 ? -30.842 16.467 30.523 1.00 49.91 139 HIS A O 1
ATOM 1142 N N . THR A 1 140 ? -29.247 16.624 28.964 1.00 53.12 140 THR A N 1
ATOM 1143 C CA . THR A 1 140 ? -29.157 18.076 28.993 1.00 53.12 140 THR A CA 1
ATOM 1144 C C . THR A 1 140 ? -30.424 18.635 28.356 1.00 53.12 140 THR A C 1
ATOM 1146 O O . THR A 1 140 ? -30.544 18.681 27.131 1.00 53.12 140 THR A O 1
ATOM 1149 N N . LEU A 1 141 ? -31.382 19.048 29.188 1.00 57.12 141 LEU A N 1
ATOM 1150 C CA . LEU A 1 141 ? -32.526 19.831 28.734 1.00 57.12 141 LEU A CA 1
ATOM 1151 C C . LEU A 1 141 ? -31.991 20.954 27.831 1.00 57.12 141 LEU A C 1
ATOM 1153 O O . LEU A 1 141 ? -31.104 21.694 28.276 1.00 57.12 141 LEU A O 1
ATOM 1157 N N . PRO A 1 142 ? -32.463 21.087 26.577 1.00 60.16 142 PRO A N 1
ATOM 1158 C CA . PRO A 1 142 ? -32.087 22.233 25.769 1.00 60.16 142 PRO A CA 1
ATOM 1159 C C . PRO A 1 142 ? -32.413 23.488 26.578 1.00 60.16 142 PRO A C 1
ATOM 1161 O O . PRO A 1 142 ? -33.476 23.564 27.203 1.00 60.16 142 PRO A O 1
ATOM 1164 N N . LEU A 1 143 ? -31.474 24.441 26.621 1.00 57.72 143 LEU A N 1
ATOM 1165 C CA . LEU A 1 143 ? -31.669 25.717 27.310 1.00 57.72 143 LEU A CA 1
ATOM 1166 C C . LEU A 1 143 ? -33.056 26.247 26.944 1.00 57.72 143 LEU A C 1
ATOM 1168 O O . LEU A 1 143 ? -33.368 26.382 25.755 1.00 57.72 143 LEU A O 1
ATOM 1172 N N . LYS A 1 144 ? -33.892 26.488 27.967 1.00 67.75 144 LYS A N 1
ATOM 1173 C CA . LYS A 1 144 ? -35.244 27.024 27.775 1.00 67.75 144 LYS A CA 1
ATOM 1174 C C . LYS A 1 144 ? -35.146 28.211 26.809 1.00 67.75 144 LYS A C 1
ATOM 1176 O O . LYS A 1 144 ? -34.183 28.970 26.907 1.00 67.75 144 LYS A O 1
ATOM 1181 N N . PRO A 1 145 ? -36.102 28.413 25.891 1.00 65.56 145 PRO A N 1
ATOM 1182 C CA . PRO A 1 145 ? -36.046 29.528 24.944 1.00 65.56 145 PRO A CA 1
ATOM 1183 C C . PRO A 1 145 ? -35.887 30.887 25.648 1.00 65.56 145 PRO A C 1
ATOM 1185 O O . PRO A 1 145 ? -35.245 31.778 25.111 1.00 65.56 145 PRO A O 1
ATOM 1188 N N . THR A 1 146 ? -36.354 31.002 26.893 1.00 64.06 146 THR A N 1
ATOM 1189 C CA . THR A 1 146 ? -36.161 32.161 27.778 1.00 64.06 146 THR A CA 1
ATOM 1190 C C . THR A 1 146 ? -34.712 32.408 28.227 1.00 64.06 146 THR A C 1
ATOM 1192 O O . THR A 1 146 ? -34.378 33.521 28.612 1.00 64.06 146 THR A O 1
ATOM 1195 N N . LEU A 1 147 ? -33.842 31.394 28.187 1.00 60.56 147 LEU A N 1
ATOM 1196 C CA . LEU A 1 147 ? -32.410 31.473 28.509 1.00 60.56 147 LEU A CA 1
ATOM 1197 C C . LEU A 1 147 ? -31.534 31.733 27.272 1.00 60.56 147 LEU A C 1
ATOM 1199 O O . LEU A 1 147 ? -30.327 31.944 27.418 1.00 60.56 147 LEU A O 1
ATOM 1203 N N . LYS A 1 148 ? -32.104 31.726 26.058 1.00 65.12 148 LYS A N 1
ATOM 1204 C CA . LYS A 1 148 ? -31.383 32.131 24.847 1.00 65.12 148 LYS A CA 1
ATOM 1205 C C . LYS A 1 148 ? -31.225 33.652 24.859 1.00 65.12 148 LYS A C 1
ATOM 1207 O O . LYS A 1 148 ? -32.161 34.385 24.556 1.00 65.12 148 LYS A O 1
ATOM 1212 N N . LYS A 1 149 ? -30.032 34.131 25.217 1.00 67.62 149 LYS A N 1
ATOM 1213 C CA . LYS A 1 149 ? -29.671 35.543 25.051 1.00 67.62 149 LYS A CA 1
ATOM 1214 C C . LYS A 1 149 ? -29.491 35.823 23.562 1.00 67.62 149 LYS A C 1
ATOM 1216 O O . LYS A 1 149 ? -28.515 35.379 22.965 1.00 67.62 149 LYS A O 1
ATOM 1221 N N . THR A 1 150 ? -30.452 36.527 22.979 1.00 68.88 150 THR A N 1
ATOM 1222 C CA . THR A 1 150 ? -30.320 37.096 21.635 1.00 68.88 150 THR A CA 1
ATOM 1223 C C . THR A 1 150 ? -29.677 38.466 21.798 1.00 68.88 150 THR A C 1
ATOM 1225 O O . THR A 1 150 ? -30.159 39.273 22.592 1.00 68.88 150 THR A O 1
ATOM 1228 N N . TYR A 1 151 ? -28.562 38.705 21.115 1.00 73.50 151 TYR A N 1
ATOM 1229 C CA . TYR A 1 151 ? -27.882 39.998 21.127 1.00 73.50 151 TYR A CA 1
ATOM 1230 C C . TYR A 1 151 ? -28.383 40.831 19.949 1.00 73.50 151 TYR A C 1
ATOM 1232 O O . TYR A 1 151 ? -28.588 40.291 18.862 1.00 73.50 151 TYR A O 1
ATOM 1240 N N . ALA A 1 152 ? -28.605 42.126 20.176 1.00 77.88 152 ALA A N 1
ATOM 1241 C CA . ALA A 1 152 ? -28.895 43.059 19.095 1.00 77.88 152 ALA A CA 1
ATOM 1242 C C . ALA A 1 152 ? -27.669 43.182 18.165 1.00 77.88 152 ALA A C 1
ATOM 1244 O O . ALA A 1 152 ? -26.538 43.042 18.648 1.00 77.88 152 ALA A O 1
ATOM 1245 N N . PRO A 1 153 ? -27.873 43.410 16.856 1.00 73.44 153 PRO A N 1
ATOM 1246 C CA . PRO A 1 153 ? -26.779 43.706 15.938 1.00 73.44 153 PRO A CA 1
ATOM 1247 C C . PRO A 1 153 ? -26.037 44.976 16.379 1.00 73.44 153 PRO A C 1
ATOM 1249 O O . PRO A 1 153 ? -26.621 45.885 16.966 1.00 73.44 153 PRO A O 1
ATOM 1252 N N . ASP A 1 154 ? -24.731 45.013 16.128 1.00 81.38 154 ASP A N 1
ATOM 1253 C CA . ASP A 1 154 ? -23.898 46.174 16.443 1.00 81.38 154 ASP A CA 1
ATOM 1254 C C . ASP A 1 154 ? -24.324 47.370 15.563 1.00 81.38 154 ASP A C 1
ATOM 1256 O O . ASP A 1 154 ? -24.422 47.201 14.341 1.00 81.38 154 ASP A O 1
ATOM 1260 N N . PRO A 1 155 ? -24.554 48.574 16.125 1.00 84.06 155 PRO A N 1
ATOM 1261 C CA . PRO A 1 155 ? -24.922 49.761 15.349 1.00 84.06 155 PRO A CA 1
ATOM 1262 C C . PRO A 1 155 ? -23.916 50.107 14.239 1.00 84.06 155 PRO A C 1
ATOM 1264 O O . PRO A 1 155 ? -24.297 50.694 13.228 1.00 84.06 155 PRO A O 1
ATOM 1267 N N . ILE A 1 156 ? -22.642 49.724 14.375 1.00 85.31 156 ILE A N 1
ATOM 1268 C CA . ILE A 1 156 ? -21.628 49.925 13.326 1.00 85.31 156 ILE A CA 1
ATOM 1269 C C . ILE A 1 156 ? -21.929 49.051 12.096 1.00 85.31 156 ILE A C 1
ATOM 1271 O O . ILE A 1 156 ? -21.725 49.479 10.961 1.00 85.31 156 ILE A O 1
ATOM 1275 N N . ILE A 1 157 ? -22.450 47.838 12.299 1.00 77.94 157 ILE A N 1
ATOM 1276 C CA . ILE A 1 157 ? -22.812 46.916 11.212 1.00 77.94 157 ILE A CA 1
ATOM 1277 C C . ILE A 1 157 ? -24.017 47.459 10.434 1.00 77.94 157 ILE A C 1
ATOM 1279 O O . ILE A 1 157 ? -24.034 47.369 9.205 1.00 77.94 157 ILE A O 1
ATOM 1283 N N . GLU A 1 158 ? -24.981 48.073 11.130 1.00 80.38 158 GLU A N 1
ATOM 1284 C CA . GLU A 1 158 ? -26.127 48.746 10.502 1.00 80.38 158 GLU A CA 1
ATOM 1285 C C . GLU A 1 158 ? -25.686 49.950 9.658 1.00 80.38 158 GLU A C 1
ATOM 1287 O O . GLU A 1 158 ? -26.153 50.120 8.535 1.00 80.38 158 GLU A O 1
ATOM 1292 N N . GLN A 1 159 ? -24.731 50.749 10.146 1.00 87.00 159 GLN A N 1
ATOM 1293 C CA . GLN A 1 159 ? -24.197 51.901 9.405 1.00 87.00 159 GLN A CA 1
ATOM 1294 C C . GLN A 1 159 ? -23.456 51.501 8.122 1.00 87.00 159 GLN A C 1
ATOM 1296 O O . GLN A 1 159 ? -23.486 52.234 7.134 1.00 87.00 159 GLN A O 1
ATOM 1301 N N . LEU A 1 160 ? -22.782 50.350 8.131 1.00 84.25 160 LEU A N 1
ATOM 1302 C CA . LEU A 1 160 ? -21.957 49.884 7.017 1.00 84.25 160 LEU A CA 1
ATOM 1303 C C . LEU A 1 160 ? -22.730 49.043 5.983 1.00 84.25 160 LEU A C 1
ATOM 1305 O O . LEU A 1 160 ? -22.128 48.628 4.993 1.00 84.25 160 LEU A O 1
ATOM 1309 N N . ASN A 1 161 ? -24.035 48.796 6.179 1.00 83.44 161 ASN A N 1
ATOM 1310 C CA . ASN A 1 161 ? -24.884 47.974 5.298 1.00 83.44 161 ASN A CA 1
ATOM 1311 C C . ASN A 1 161 ? -24.256 46.613 4.932 1.00 83.44 161 ASN A C 1
ATOM 1313 O O . ASN A 1 161 ? -24.367 46.135 3.800 1.00 83.44 161 ASN A O 1
ATOM 1317 N N . ILE A 1 162 ? -23.571 45.978 5.886 1.00 80.12 162 ILE A N 1
ATOM 1318 C CA . ILE A 1 162 ? -22.920 44.687 5.651 1.00 80.12 162 ILE A CA 1
ATOM 1319 C C . ILE A 1 162 ? -23.994 43.596 5.668 1.00 80.12 162 ILE A C 1
ATOM 1321 O O . ILE A 1 162 ? -24.557 43.277 6.715 1.00 80.12 162 ILE A O 1
ATOM 1325 N N . THR A 1 163 ? -24.271 42.998 4.510 1.00 82.06 163 THR A N 1
ATOM 1326 C CA . THR A 1 163 ? -25.203 41.870 4.404 1.00 82.06 163 THR A CA 1
ATOM 1327 C C . THR A 1 163 ? -24.563 40.601 4.972 1.00 82.06 163 THR A C 1
ATOM 1329 O O . THR A 1 163 ? -23.476 40.227 4.516 1.00 82.06 163 THR A O 1
ATOM 1332 N N . PRO A 1 164 ? -25.197 39.910 5.937 1.00 75.19 164 PRO A N 1
ATOM 1333 C CA . PRO A 1 164 ? -24.672 38.649 6.441 1.00 75.19 164 PRO A CA 1
ATOM 1334 C C . PRO A 1 164 ? -24.650 37.591 5.321 1.00 75.19 164 PRO A C 1
ATOM 1336 O O . PRO A 1 164 ? -25.537 37.592 4.465 1.00 75.19 164 PRO A O 1
ATOM 1339 N N . PRO A 1 165 ? -23.651 36.692 5.305 1.00 81.25 165 PRO A N 1
ATOM 1340 C CA . PRO A 1 165 ? -23.566 35.634 4.304 1.00 81.25 165 PRO A CA 1
ATOM 1341 C C . PRO A 1 165 ? -24.748 34.660 4.420 1.00 81.25 165 PRO A C 1
ATOM 1343 O O . PRO A 1 165 ? -25.251 34.409 5.517 1.00 81.25 165 PRO A O 1
ATOM 1346 N N . GLU A 1 166 ? -25.168 34.081 3.294 1.00 80.31 166 GLU A N 1
ATOM 1347 C CA . GLU A 1 166 ? -26.236 33.078 3.268 1.00 80.31 166 GLU A CA 1
ATOM 1348 C C . GLU A 1 166 ? -25.819 31.815 4.037 1.00 80.31 166 GLU A C 1
ATOM 1350 O O . GLU A 1 166 ? -24.813 31.176 3.724 1.00 80.31 166 GLU A O 1
ATOM 1355 N N . GLY A 1 167 ? -26.595 31.445 5.058 1.00 78.69 167 GLY A N 1
ATOM 1356 C CA . GLY A 1 167 ? -26.359 30.239 5.849 1.00 78.69 167 GLY A CA 1
ATOM 1357 C C . GLY A 1 167 ? -26.760 30.380 7.314 1.00 78.69 167 GLY A C 1
ATOM 1358 O O . GLY A 1 167 ? -27.266 31.409 7.758 1.00 78.69 167 GLY A O 1
ATOM 1359 N N . ALA A 1 168 ? -26.542 29.313 8.083 1.00 71.19 168 ALA A N 1
ATOM 1360 C CA . ALA A 1 168 ? -26.691 29.373 9.531 1.00 71.19 168 ALA A CA 1
ATOM 1361 C C . ALA A 1 168 ? -25.620 30.309 10.125 1.00 71.19 168 ALA A C 1
ATOM 1363 O O . ALA A 1 168 ? -24.472 30.275 9.669 1.00 71.19 168 ALA A O 1
ATOM 1364 N N . PRO A 1 169 ? -25.953 31.115 11.150 1.00 70.38 169 PRO A N 1
ATOM 1365 C CA . PRO A 1 169 ? -24.971 31.971 11.796 1.00 70.38 169 PRO A CA 1
ATOM 1366 C C . PRO A 1 169 ? -23.814 31.124 12.344 1.00 70.38 169 PRO A C 1
ATOM 1368 O O . PRO A 1 169 ? -24.041 29.991 12.792 1.00 70.38 169 PRO A O 1
ATOM 1371 N N . PRO A 1 170 ? -22.578 31.651 12.334 1.00 71.69 170 PRO A N 1
ATOM 1372 C CA . PRO A 1 170 ? -21.429 30.932 12.856 1.00 71.69 170 PRO A CA 1
ATOM 1373 C C . PRO A 1 170 ? -21.683 30.550 14.315 1.00 71.69 170 PRO A C 1
ATOM 1375 O O . PRO A 1 170 ? -21.973 31.391 15.168 1.00 71.69 170 PRO A O 1
ATOM 1378 N N . GLN A 1 171 ? -21.594 29.255 14.607 1.00 70.50 171 GLN A N 1
ATOM 1379 C CA . GLN A 1 171 ? -21.658 28.769 15.975 1.00 70.50 171 GLN A CA 1
ATOM 1380 C C . GLN A 1 171 ? -20.316 29.070 16.635 1.00 70.50 171 GLN A C 1
ATOM 1382 O O . GLN A 1 171 ? -19.317 28.400 16.377 1.00 70.50 171 GLN A O 1
ATOM 1387 N N . PHE A 1 172 ? -20.280 30.093 17.484 1.00 59.72 172 PHE A N 1
ATOM 1388 C CA . PHE A 1 172 ? -19.140 30.308 18.363 1.00 59.72 172 PHE A CA 1
ATOM 1389 C C . PHE A 1 172 ? -19.127 29.176 19.386 1.00 59.72 172 PHE A C 1
ATOM 1391 O O . PHE A 1 172 ? -19.878 29.187 20.365 1.00 59.72 172 PHE A O 1
ATOM 1398 N N . TYR A 1 173 ? -18.297 28.163 19.144 1.00 68.19 173 TYR A N 1
ATOM 1399 C CA . TYR A 1 173 ? -17.991 27.179 20.169 1.00 68.19 173 TYR A CA 1
ATOM 1400 C C . TYR A 1 173 ? -17.443 27.937 21.375 1.00 68.19 173 TYR A C 1
ATOM 1402 O O . TYR A 1 173 ? -16.457 28.669 21.272 1.00 68.19 173 TYR A O 1
ATOM 1410 N N . LYS A 1 174 ? -18.119 27.805 22.517 1.00 65.94 174 LYS A N 1
ATOM 1411 C CA . LYS A 1 174 ? -17.655 28.391 23.772 1.00 65.94 174 LYS A CA 1
ATOM 1412 C C . LYS A 1 174 ? -16.228 27.903 24.017 1.00 65.94 174 LYS A C 1
ATOM 1414 O O . LYS A 1 174 ? -15.987 26.697 23.998 1.00 65.94 174 LYS A O 1
ATOM 1419 N N . GLN A 1 175 ? -15.303 28.833 24.235 1.00 59.19 175 GLN A N 1
ATOM 1420 C CA . GLN A 1 175 ? -13.913 28.508 24.531 1.00 59.19 175 GLN A CA 1
ATOM 1421 C C . GLN A 1 175 ? -13.878 27.563 25.741 1.00 59.19 175 GLN A C 1
ATOM 1423 O O . GLN A 1 175 ? -14.412 27.867 26.810 1.00 59.19 175 GLN A O 1
ATOM 1428 N N . VAL A 1 176 ? -13.339 26.361 25.541 1.00 61.16 176 VAL A N 1
ATOM 1429 C CA . VAL A 1 176 ? -13.282 25.332 26.579 1.00 61.16 176 VAL A CA 1
ATOM 1430 C C . VAL A 1 176 ? -12.094 25.663 27.478 1.00 61.16 176 VAL A C 1
ATOM 1432 O O . VAL A 1 176 ? -10.954 25.385 27.131 1.00 61.16 176 VAL A O 1
ATOM 1435 N N . TYR A 1 177 ? -12.347 26.256 28.644 1.00 61.25 177 TYR A N 1
ATOM 1436 C CA . TYR A 1 177 ? -11.302 26.657 29.602 1.00 61.25 177 TYR A CA 1
ATOM 1437 C C . TYR A 1 177 ? -10.570 25.476 30.281 1.00 61.25 177 TYR A C 1
ATOM 1439 O O . TYR A 1 177 ? -9.676 25.694 31.091 1.00 61.25 177 TYR A O 1
ATOM 1447 N N . ASN A 1 178 ? -10.895 24.226 29.925 1.00 56.00 178 ASN A N 1
ATOM 1448 C CA . ASN A 1 178 ? -10.348 23.012 30.546 1.00 56.00 178 ASN A CA 1
ATOM 1449 C C . ASN A 1 178 ? -9.238 22.317 29.729 1.00 56.00 178 ASN A C 1
ATOM 1451 O O . ASN A 1 178 ? -8.868 21.190 30.052 1.00 56.00 178 ASN A O 1
ATOM 1455 N N . THR A 1 179 ? -8.688 22.940 28.681 1.00 53.50 179 THR A N 1
ATOM 1456 C CA . THR A 1 179 ? -7.591 22.343 27.883 1.00 53.50 179 THR A CA 1
ATOM 1457 C C . THR A 1 179 ? -6.185 22.784 28.308 1.00 53.50 179 THR A C 1
ATOM 1459 O O . THR A 1 179 ? -5.203 22.351 27.712 1.00 53.50 179 THR A O 1
ATOM 1462 N N . GLY A 1 180 ? -6.050 23.596 29.359 1.00 47.75 180 GLY A N 1
ATOM 1463 C CA . GLY A 1 180 ? -4.757 24.003 29.912 1.00 47.75 180 GLY A CA 1
ATOM 1464 C C . GLY A 1 180 ? -4.192 22.992 30.910 1.00 47.75 180 GLY A C 1
ATOM 1465 O O . GLY A 1 180 ? -4.123 23.284 32.099 1.00 47.75 180 GLY A O 1
ATOM 1466 N N . ARG A 1 181 ? -3.756 21.807 30.463 1.00 48.75 181 ARG A N 1
ATOM 1467 C CA . ARG A 1 181 ? -2.755 21.064 31.246 1.00 48.75 181 ARG A CA 1
ATOM 1468 C C . ARG A 1 181 ? -1.419 21.761 31.024 1.00 48.75 181 ARG A C 1
ATOM 1470 O O . ARG A 1 181 ? -0.767 21.532 30.010 1.00 48.75 181 ARG A O 1
ATOM 1477 N N . HIS A 1 182 ? -1.014 22.613 31.961 1.00 46.12 182 HIS A N 1
ATOM 1478 C CA . HIS A 1 182 ? 0.389 22.981 32.085 1.00 46.12 182 HIS A CA 1
ATOM 1479 C C . HIS A 1 182 ? 1.162 21.701 32.408 1.00 46.12 182 HIS A C 1
ATOM 1481 O O . HIS A 1 182 ? 1.187 21.245 33.548 1.00 46.12 182 HIS A O 1
ATOM 1487 N N . HIS A 1 183 ? 1.756 21.084 31.389 1.00 44.47 183 HIS A N 1
ATOM 1488 C CA . HIS A 1 183 ? 2.860 20.170 31.610 1.00 44.47 183 HIS A CA 1
ATOM 1489 C C . HIS A 1 183 ? 4.011 21.039 32.113 1.00 44.47 183 HIS A C 1
ATOM 1491 O O . HIS A 1 183 ? 4.707 21.678 31.327 1.00 44.47 183 HIS A O 1
ATOM 1497 N N . VAL A 1 184 ? 4.166 21.126 33.433 1.00 46.91 184 VAL A N 1
ATOM 1498 C CA . VAL A 1 184 ? 5.382 21.658 34.043 1.00 46.91 184 VAL A CA 1
ATOM 1499 C C . VAL A 1 184 ? 6.484 20.659 33.699 1.00 46.91 184 VAL A C 1
ATOM 1501 O O . VAL A 1 184 ? 6.712 19.688 34.409 1.00 46.91 184 VAL A O 1
ATOM 1504 N N . THR A 1 185 ? 7.127 20.839 32.547 1.00 42.75 185 THR A N 1
ATOM 1505 C CA . THR A 1 185 ? 8.489 20.348 32.360 1.00 42.75 185 THR A CA 1
ATOM 1506 C C . THR A 1 185 ? 9.352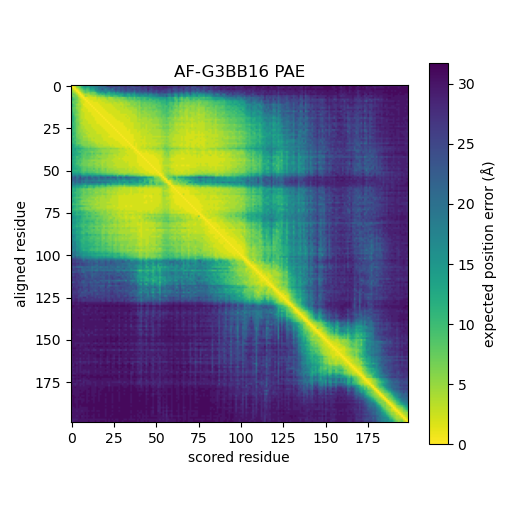 21.192 33.283 1.00 42.75 185 THR A C 1
ATOM 1508 O O . THR A 1 185 ? 9.669 22.338 32.963 1.00 42.75 185 THR A O 1
ATOM 1511 N N . SER A 1 186 ? 9.675 20.653 34.455 1.00 45.75 186 SER A N 1
ATOM 1512 C CA . SER A 1 186 ? 10.813 21.100 35.246 1.00 45.75 186 SER A CA 1
ATOM 1513 C C . SER A 1 186 ? 12.058 20.936 34.377 1.00 45.75 186 SER A C 1
ATOM 1515 O O . SER A 1 186 ? 12.611 19.845 34.268 1.00 45.75 186 SER A O 1
ATOM 1517 N N . ILE A 1 187 ? 12.429 22.005 33.679 1.00 47.25 187 ILE A N 1
ATOM 1518 C CA . ILE A 1 187 ? 13.751 22.139 33.085 1.00 47.25 187 ILE A CA 1
ATOM 1519 C C . ILE A 1 187 ? 14.687 22.332 34.274 1.00 47.25 187 ILE A C 1
ATOM 1521 O O . ILE A 1 187 ? 14.559 23.314 35.006 1.00 47.25 187 ILE A O 1
ATOM 1525 N N . GLU A 1 188 ? 15.552 21.345 34.492 1.00 45.69 188 GLU A N 1
ATOM 1526 C CA . GLU A 1 188 ? 16.723 21.436 35.357 1.00 45.69 188 GLU A CA 1
ATOM 1527 C C . GLU A 1 188 ? 17.494 22.710 34.996 1.00 45.69 188 GLU A C 1
ATOM 1529 O O . G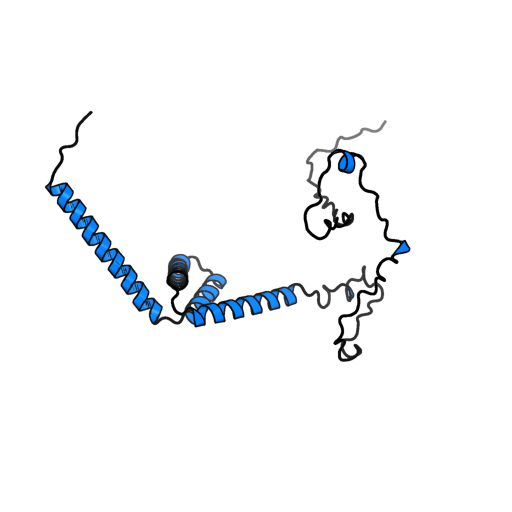LU A 1 188 ? 18.132 22.804 33.949 1.00 45.69 188 GLU A O 1
ATOM 1534 N N . SER A 1 189 ? 17.384 23.728 35.843 1.00 43.75 189 SER A N 1
ATOM 1535 C CA . SER A 1 189 ? 18.357 24.806 35.888 1.00 43.75 189 SER A CA 1
ATOM 1536 C C . SER A 1 189 ? 19.497 24.335 36.785 1.00 43.75 189 SER A C 1
ATOM 1538 O O . SER A 1 189 ? 19.365 24.343 38.011 1.00 43.75 189 SER A O 1
ATOM 1540 N N . ASP A 1 190 ? 20.591 23.907 36.159 1.00 52.50 190 ASP A N 1
ATOM 1541 C CA . ASP A 1 190 ? 21.906 23.838 36.786 1.00 52.50 190 ASP A CA 1
ATOM 1542 C C . ASP A 1 190 ? 22.313 25.254 37.210 1.00 52.50 190 ASP A C 1
ATOM 1544 O O . ASP A 1 190 ? 22.817 26.038 36.410 1.00 52.50 190 ASP A O 1
ATOM 1548 N N . ASP A 1 191 ? 22.077 25.587 38.477 1.00 48.47 191 ASP A N 1
ATOM 1549 C CA . ASP A 1 191 ? 22.720 26.716 39.142 1.00 48.47 191 ASP A CA 1
ATOM 1550 C C . ASP A 1 191 ? 23.084 26.308 40.583 1.00 48.47 191 ASP A C 1
ATOM 1552 O O . ASP A 1 191 ? 22.241 25.780 41.318 1.00 48.47 191 ASP A O 1
ATOM 1556 N N . PRO A 1 192 ? 24.342 26.503 41.021 1.00 49.88 192 PRO A N 1
ATOM 1557 C CA . PRO A 1 192 ? 24.817 25.986 42.297 1.00 49.88 192 PRO A CA 1
ATOM 1558 C C . PRO A 1 192 ? 24.283 26.795 43.495 1.00 49.88 192 PRO A C 1
ATOM 1560 O O . PRO A 1 192 ? 24.061 28.007 43.402 1.00 49.88 192 PRO A O 1
ATOM 1563 N N . PRO A 1 193 ? 24.132 26.163 44.675 1.00 50.41 193 PRO A N 1
ATOM 1564 C CA . PRO A 1 193 ? 23.511 26.796 45.831 1.00 50.41 193 PRO A CA 1
ATOM 1565 C C . PRO A 1 193 ? 24.384 27.914 46.418 1.00 50.41 193 PRO A C 1
ATOM 1567 O O . PRO A 1 193 ? 25.484 27.684 46.933 1.00 50.41 193 PRO A O 1
ATOM 1570 N N . LYS A 1 194 ? 23.847 29.141 46.423 1.00 51.38 194 LYS A N 1
ATOM 1571 C CA . LYS A 1 194 ? 24.358 30.253 47.235 1.00 51.38 194 LYS A CA 1
ATOM 1572 C C . LYS A 1 194 ? 24.199 29.910 48.717 1.00 51.38 194 LYS A C 1
ATOM 1574 O O . LYS A 1 194 ? 23.094 29.878 49.252 1.00 51.38 194 LYS A O 1
ATOM 1579 N N . ARG A 1 195 ? 25.329 29.684 49.390 1.00 44.41 195 ARG A N 1
ATOM 1580 C CA . ARG A 1 195 ? 25.424 29.601 50.852 1.00 44.41 195 ARG A CA 1
ATOM 1581 C C . ARG A 1 195 ? 25.023 30.946 51.461 1.00 44.41 195 ARG A C 1
ATOM 1583 O O . ARG A 1 195 ? 25.793 31.901 51.385 1.00 44.41 195 ARG A O 1
ATOM 1590 N N . PHE A 1 196 ? 23.862 31.013 52.103 1.00 52.22 196 PHE A N 1
ATOM 1591 C CA . PHE A 1 196 ? 23.583 32.078 53.060 1.00 52.22 196 PHE A CA 1
ATOM 1592 C C . PHE A 1 196 ? 24.297 31.755 54.375 1.00 52.22 196 PHE A C 1
ATOM 1594 O O . PHE A 1 196 ? 24.048 30.728 55.003 1.00 52.22 196 PHE A O 1
ATOM 1601 N N . ARG A 1 197 ? 25.239 32.626 54.750 1.00 44.78 197 ARG A N 1
ATOM 1602 C CA . ARG A 1 197 ? 25.813 32.680 56.094 1.00 44.78 197 ARG A CA 1
ATOM 1603 C C . ARG A 1 197 ? 24.784 33.318 57.023 1.00 44.78 197 ARG A C 1
ATOM 1605 O O . ARG A 1 197 ? 24.267 34.387 56.720 1.00 44.78 197 ARG A O 1
ATOM 1612 N N . SER A 1 198 ? 24.528 32.647 58.136 1.00 47.84 198 SER A N 1
ATOM 1613 C CA . SER A 1 198 ? 23.854 33.178 59.315 1.00 47.84 198 SER A CA 1
ATOM 1614 C C . SER A 1 198 ? 24.652 34.326 59.932 1.00 47.84 198 SER A C 1
ATOM 1616 O O . SER A 1 198 ? 25.847 34.142 60.178 1.00 47.84 198 SER A O 1
ATOM 1618 N N . LEU A 1 199 ? 23.972 35.427 60.243 1.00 44.41 199 LEU A N 1
ATOM 1619 C CA . LEU A 1 199 ? 24.165 36.247 61.441 1.00 44.41 199 LEU A CA 1
ATOM 1620 C C . LEU A 1 199 ? 22.797 36.802 61.845 1.00 44.41 199 LEU A C 1
ATOM 1622 O O . LEU A 1 199 ? 22.074 37.251 60.928 1.00 44.41 199 LEU A O 1
#

Foldseek 3Di:
DDDPDDDPVVVVVVVVVVVVVVVVVVVVLVVLVVVLLPDDLVVLVVVLVVCVVVDDPVCVVVSVVSVVSNVSCVVVVRPVVVVVVVVVVVVVVVVVVVVVVPPQDDCSDLLNPCVNNVPSDDPDPVPPPPDPVDPPPPPPDPDDPVRPDDDDDDVVCVVVVDDDDPDDPDPPDDPDPPPDPPPPPPDDDPDDDDDDDDD

Mean predicted aligned error: 18.64 Å

Secondary structure (DSSP, 8-state):
---PPP-HHHHHHHHHHHHHHHHHHHHHHHHHHHHHHTS-HHHHHHHHHHHHHT--GGGHHHHHHHHHHHHHHHHHTTTHHHHHHHHHHHHHHHHHHHHHHHS--GGGSGGG-TTT-TT-----TTTSPS---S-----S----GGG--PPPPPHHHHHTT-PPPSSSPP--PPP-TT-----------------PPP-

pLDDT: mean 77.14, std 16.53, range [42.75, 97.38]